Protein AF-A0AA50E0T8-F1 (afdb_monomer)

Solvent-accessible surface area (backbone atoms only — not comparable to full-atom values): 13794 Å² total; per-residue (Å²): 133,65,69,50,64,48,51,62,93,90,52,96,55,48,78,27,34,34,40,96,38,34,35,40,44,72,41,64,48,85,73,84,29,57,44,41,36,35,29,46,53,44,94,83,30,24,45,40,72,92,42,78,42,68,57,49,78,43,84,46,73,48,77,43,80,41,99,85,75,49,72,48,77,50,72,52,77,45,44,33,49,100,61,27,41,52,79,47,76,60,95,63,28,36,32,22,42,28,65,58,53,82,90,41,85,42,40,68,58,34,42,50,40,40,56,65,32,70,46,70,69,48,34,49,58,26,55,61,65,60,36,52,52,56,30,29,38,42,39,40,36,82,88,71,50,39,38,39,34,54,43,50,38,33,53,52,74,89,83,51,77,72,62,58,74,39,80,37,79,50,45,47,66,92,80,57,62,83,52,54,56,51,65,87,75,41,61,66,51,65,68,52,95,80,77,65,78,53,72,70,55,38,58,67,22,70,82,93,36,46,26,47,47,70,89,13,71,50,96,73,42,48,75,64,43,59,49,52,37,53,48,54,68,74,52,69,82,81,131

Mean predicted aligned error: 7.14 Å

Structure (mmCIF, N/CA/C/O backbone):
data_AF-A0AA50E0T8-F1
#
_entry.id   AF-A0AA50E0T8-F1
#
loop_
_atom_site.group_PDB
_atom_site.id
_atom_site.type_symbol
_atom_site.label_atom_id
_atom_site.label_alt_id
_atom_site.label_comp_id
_atom_site.label_asym_id
_atom_site.label_entity_id
_atom_site.label_seq_id
_atom_site.pdbx_PDB_ins_code
_atom_site.Cartn_x
_atom_site.Cartn_y
_atom_site.Cartn_z
_atom_site.occupancy
_atom_site.B_iso_or_equiv
_atom_site.auth_seq_id
_atom_site.auth_comp_id
_atom_site.auth_asym_id
_atom_site.auth_atom_id
_atom_site.pdbx_PDB_model_num
ATOM 1 N N . MET A 1 1 ? -3.560 -8.151 -26.861 1.00 72.06 1 MET A N 1
ATOM 2 C CA . MET A 1 1 ? -2.608 -8.043 -25.738 1.00 72.06 1 MET A CA 1
ATOM 3 C C . MET A 1 1 ? -2.135 -9.451 -25.506 1.00 72.06 1 MET A C 1
ATOM 5 O O . MET A 1 1 ? -2.969 -10.270 -25.142 1.00 72.06 1 MET A O 1
ATOM 9 N N . ASP A 1 2 ? -0.862 -9.712 -25.772 1.00 89.00 2 ASP A N 1
ATOM 10 C CA . ASP A 1 2 ? -0.258 -11.022 -25.540 1.00 89.00 2 ASP A CA 1
ATOM 11 C C . ASP A 1 2 ? 0.473 -10.929 -24.208 1.00 89.00 2 ASP A C 1
ATOM 13 O O . ASP A 1 2 ? 1.446 -10.192 -24.092 1.00 89.00 2 ASP A O 1
ATOM 17 N N . LEU A 1 3 ? -0.056 -11.587 -23.181 1.00 94.81 3 LEU A N 1
ATOM 18 C CA . LEU A 1 3 ? 0.468 -11.524 -21.822 1.00 94.81 3 LEU A CA 1
ATOM 19 C C . LEU A 1 3 ? 0.502 -12.937 -21.250 1.00 94.81 3 LEU A C 1
ATOM 21 O O . LEU A 1 3 ? -0.533 -13.596 -21.163 1.00 94.81 3 LEU A O 1
ATOM 25 N N . THR A 1 4 ? 1.690 -13.381 -20.852 1.00 96.81 4 THR A N 1
ATOM 26 C CA . THR A 1 4 ? 1.918 -14.684 -20.220 1.00 96.81 4 THR A CA 1
ATOM 27 C C . THR A 1 4 ? 2.486 -14.461 -18.829 1.00 96.81 4 THR A C 1
ATOM 29 O O . THR A 1 4 ? 3.346 -13.604 -18.642 1.00 96.81 4 THR A O 1
ATOM 32 N N . GLY A 1 5 ? 2.029 -15.213 -17.831 1.00 96.19 5 GLY A N 1
ATOM 33 C CA . GLY A 1 5 ? 2.534 -15.030 -16.477 1.00 96.19 5 GLY A CA 1
ATOM 34 C C . GLY A 1 5 ? 1.806 -15.835 -15.415 1.00 96.19 5 GLY A C 1
ATOM 35 O O . GLY A 1 5 ? 1.040 -16.750 -15.715 1.00 96.19 5 GLY A O 1
ATOM 36 N N . ALA A 1 6 ? 2.054 -15.457 -14.166 1.00 95.88 6 ALA A N 1
ATOM 37 C CA . ALA A 1 6 ? 1.452 -16.039 -12.980 1.00 95.88 6 ALA A CA 1
ATOM 38 C C . ALA A 1 6 ? 0.497 -15.042 -12.314 1.00 95.88 6 ALA A C 1
ATOM 40 O O . ALA A 1 6 ? 0.774 -13.845 -12.200 1.00 95.88 6 ALA A O 1
ATOM 41 N N . ALA A 1 7 ? -0.633 -15.560 -11.847 1.00 94.06 7 ALA A N 1
ATOM 42 C CA . ALA A 1 7 ? -1.680 -14.806 -11.178 1.00 94.06 7 ALA A CA 1
ATOM 43 C C . ALA A 1 7 ? -2.051 -15.507 -9.869 1.00 94.06 7 ALA A C 1
ATOM 45 O O . ALA A 1 7 ? -1.963 -16.734 -9.768 1.00 94.06 7 ALA A O 1
ATOM 46 N N . PHE A 1 8 ? -2.521 -14.747 -8.881 1.00 88.88 8 PHE A N 1
ATOM 47 C CA . PHE A 1 8 ? -3.231 -15.361 -7.764 1.00 88.88 8 PHE A CA 1
ATOM 48 C C . PHE A 1 8 ? -4.563 -15.910 -8.281 1.00 88.88 8 PHE A C 1
ATOM 50 O O . PHE A 1 8 ? -5.232 -15.267 -9.097 1.00 88.88 8 PHE A O 1
ATOM 57 N N . VAL A 1 9 ? -4.966 -17.091 -7.810 1.00 93.94 9 VAL A N 1
ATOM 58 C CA . VAL A 1 9 ? -6.262 -17.672 -8.188 1.00 93.94 9 VAL A CA 1
ATOM 59 C C . VAL A 1 9 ? -7.369 -16.673 -7.837 1.00 93.94 9 VAL A C 1
ATOM 61 O O . VAL A 1 9 ? -7.459 -16.219 -6.700 1.00 93.94 9 VAL A O 1
ATOM 64 N N . GLY A 1 10 ? -8.184 -16.303 -8.828 1.00 91.69 10 GLY A N 1
ATOM 65 C CA . GLY A 1 10 ? -9.245 -15.297 -8.695 1.00 91.69 10 GLY A CA 1
ATOM 66 C C . GLY A 1 10 ? -8.877 -13.889 -9.180 1.00 91.69 10 GLY A C 1
ATOM 67 O O . GLY A 1 10 ? -9.774 -13.070 -9.363 1.00 91.69 10 GLY A O 1
ATOM 68 N N . THR A 1 11 ? -7.600 -13.597 -9.453 1.00 90.06 11 THR A N 1
ATOM 69 C CA . THR A 1 11 ? -7.204 -12.337 -10.111 1.00 90.06 11 THR A CA 1
ATOM 70 C C . THR A 1 11 ? -7.302 -12.458 -11.639 1.00 90.06 11 THR A C 1
ATOM 72 O O . THR A 1 11 ? -6.842 -13.455 -12.196 1.00 90.06 11 THR A O 1
ATOM 75 N N . PRO A 1 12 ? -7.893 -11.474 -12.348 1.00 91.94 12 PRO A N 1
ATOM 76 C CA . PRO A 1 12 ? -8.142 -11.582 -13.790 1.00 91.94 12 PRO A CA 1
ATOM 77 C C . PRO A 1 12 ? -6.924 -11.240 -14.665 1.00 91.94 12 PRO A C 1
ATOM 79 O O . PRO A 1 12 ? -7.005 -11.340 -15.887 1.00 91.94 12 PRO A O 1
ATOM 82 N N . VAL A 1 13 ? -5.815 -10.796 -14.065 1.00 93.38 13 VAL A N 1
ATOM 83 C CA . VAL A 1 13 ? -4.597 -10.361 -14.762 1.00 93.38 13 VAL A CA 1
ATOM 84 C C . VAL A 1 13 ? -3.377 -10.943 -14.037 1.00 93.38 13 VAL A C 1
ATOM 86 O O . VAL A 1 13 ? -3.359 -10.910 -12.804 1.00 93.38 13 VAL A O 1
ATOM 89 N N . PRO A 1 14 ? -2.359 -11.458 -14.755 1.00 94.56 14 PRO A N 1
ATOM 90 C CA . PRO A 1 14 ? -1.088 -11.854 -14.155 1.00 94.56 14 PRO A CA 1
ATOM 91 C C . PRO A 1 14 ? -0.450 -10.731 -13.332 1.00 94.56 14 PRO A C 1
ATOM 93 O O . PRO A 1 14 ? -0.288 -9.611 -13.813 1.00 94.56 14 PRO A O 1
ATOM 96 N N . ALA A 1 15 ? -0.063 -11.050 -12.096 1.00 94.19 15 ALA A N 1
ATOM 97 C CA . ALA A 1 15 ? 0.655 -10.129 -11.215 1.00 94.19 15 ALA A CA 1
ATOM 98 C C . ALA A 1 15 ? 2.152 -10.076 -11.553 1.00 94.19 15 ALA A C 1
ATOM 100 O O . ALA A 1 15 ? 2.790 -9.044 -11.370 1.00 94.19 15 ALA A O 1
ATOM 101 N N . MET A 1 16 ? 2.699 -11.180 -12.068 1.00 97.12 16 MET A N 1
ATOM 102 C CA . MET A 1 16 ? 4.054 -11.307 -12.611 1.00 97.12 16 MET A CA 1
ATOM 103 C C . MET A 1 16 ? 3.948 -11.914 -14.001 1.00 97.12 16 MET A C 1
ATOM 105 O O . MET A 1 16 ? 3.125 -12.809 -14.213 1.00 97.12 16 MET A O 1
ATOM 109 N N . GLY A 1 17 ? 4.765 -11.472 -14.946 1.00 96.94 17 GLY A N 1
ATOM 110 C CA . GLY A 1 17 ? 4.649 -11.966 -16.308 1.00 96.94 17 GLY A CA 1
ATOM 111 C C . GLY A 1 17 ? 5.522 -11.232 -17.301 1.00 96.94 17 GLY A C 1
ATOM 112 O O . GLY A 1 17 ? 6.386 -10.439 -16.940 1.00 96.94 17 GLY A O 1
ATOM 113 N N . PHE A 1 18 ? 5.286 -11.532 -18.567 1.00 98.00 18 PHE A N 1
ATOM 114 C CA . PHE A 1 18 ? 5.952 -10.909 -19.692 1.00 98.00 18 PHE A CA 1
ATOM 115 C C . PHE A 1 18 ? 5.021 -10.848 -20.903 1.00 98.00 18 PHE A C 1
ATOM 117 O O . PHE A 1 18 ? 4.065 -11.621 -21.039 1.00 98.00 18 PHE A O 1
ATOM 124 N N . ASN A 1 19 ? 5.316 -9.907 -21.785 1.00 97.00 19 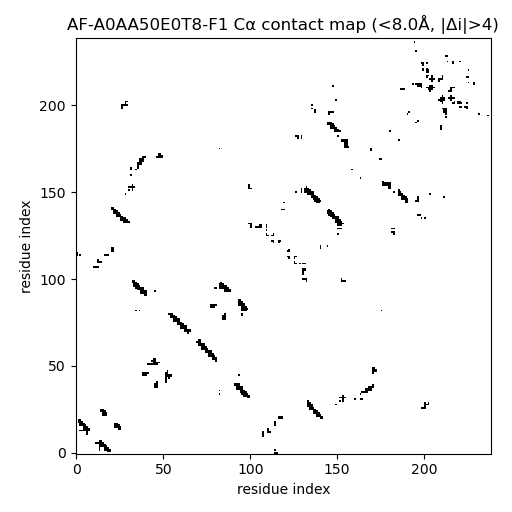ASN A N 1
ATOM 125 C CA . ASN A 1 19 ? 4.749 -9.805 -23.118 1.00 97.00 19 ASN A CA 1
ATOM 126 C C . ASN A 1 19 ? 5.892 -9.846 -24.147 1.00 97.00 19 ASN A C 1
ATOM 128 O O . ASN A 1 19 ? 7.034 -10.165 -23.817 1.00 97.00 19 ASN A O 1
ATOM 132 N N . ASN A 1 20 ? 5.597 -9.540 -25.408 1.00 96.44 20 ASN A N 1
ATOM 133 C CA . ASN A 1 20 ? 6.619 -9.558 -26.453 1.00 96.44 20 ASN A CA 1
ATOM 134 C C . ASN A 1 20 ? 7.733 -8.521 -26.214 1.00 96.44 20 ASN A C 1
ATOM 136 O O . ASN A 1 20 ? 8.802 -8.645 -26.813 1.00 96.44 20 ASN A O 1
ATOM 140 N N . ASP A 1 21 ? 7.462 -7.450 -25.463 1.00 98.00 21 ASP A N 1
ATOM 141 C CA . ASP A 1 21 ? 8.311 -6.268 -25.284 1.00 98.00 21 ASP A CA 1
ATOM 142 C C . ASP A 1 21 ? 9.146 -6.320 -24.001 1.00 98.00 21 ASP A C 1
ATOM 144 O O . ASP A 1 21 ? 10.328 -5.972 -24.029 1.00 98.00 21 ASP A O 1
ATOM 148 N N . LEU A 1 22 ? 8.542 -6.768 -22.900 1.00 98.44 22 LEU A N 1
ATOM 149 C CA . LEU A 1 22 ? 9.094 -6.668 -21.552 1.00 98.44 22 LEU A CA 1
ATOM 150 C C . LEU A 1 22 ? 8.596 -7.779 -20.625 1.00 98.44 22 LEU A C 1
ATOM 152 O O . LEU A 1 22 ? 7.590 -8.434 -20.898 1.00 98.44 22 LEU A O 1
ATOM 156 N N . GLY A 1 23 ? 9.271 -7.943 -19.490 1.00 98.38 23 GLY A N 1
ATOM 157 C CA . GLY A 1 23 ? 8.869 -8.823 -18.397 1.00 98.38 23 GLY A CA 1
ATOM 158 C C . GLY A 1 23 ? 9.143 -8.212 -17.028 1.00 98.38 23 GLY A C 1
ATOM 159 O O . GLY A 1 23 ? 10.000 -7.340 -16.885 1.00 98.38 23 GLY A O 1
ATOM 160 N N . TRP A 1 24 ? 8.404 -8.665 -16.018 1.00 98.44 24 TRP A N 1
ATOM 161 C CA . TRP A 1 24 ? 8.566 -8.212 -14.642 1.00 98.44 24 TRP A CA 1
ATOM 162 C C . TRP A 1 24 ? 8.283 -9.311 -13.616 1.00 98.44 24 TRP A C 1
ATOM 164 O O . TRP A 1 24 ? 7.535 -10.263 -13.856 1.00 98.44 24 TRP A O 1
ATOM 174 N N . SER A 1 25 ? 8.859 -9.130 -12.431 1.00 97.31 25 SER A N 1
ATOM 175 C CA . SER A 1 25 ? 8.645 -9.973 -11.258 1.00 97.31 25 SER A CA 1
ATOM 176 C C . SER A 1 25 ? 8.465 -9.117 -10.007 1.00 97.31 25 SER A C 1
ATOM 178 O O . SER A 1 25 ? 8.855 -7.947 -9.980 1.00 97.31 25 SER A O 1
ATOM 180 N N . LEU A 1 26 ? 7.862 -9.706 -8.976 1.00 96.00 26 LEU A N 1
ATOM 181 C CA . LEU A 1 26 ? 7.563 -9.053 -7.708 1.00 96.00 26 LEU A CA 1
ATOM 182 C C . LEU A 1 26 ? 8.131 -9.861 -6.544 1.00 96.00 26 LEU A C 1
ATOM 184 O O . LEU A 1 26 ? 8.007 -11.084 -6.509 1.00 96.00 26 LEU A O 1
ATOM 188 N N . THR A 1 27 ? 8.678 -9.173 -5.545 1.00 92.94 27 THR A N 1
ATOM 189 C CA . THR A 1 27 ? 9.029 -9.786 -4.256 1.00 92.94 27 THR A CA 1
ATOM 190 C C . THR A 1 27 ? 8.477 -8.955 -3.102 1.00 92.94 27 THR A C 1
ATOM 192 O O . THR A 1 27 ? 8.224 -7.756 -3.228 1.00 92.94 27 THR A O 1
ATOM 195 N N . VAL A 1 28 ? 8.237 -9.592 -1.957 1.00 91.50 28 VAL A N 1
ATOM 196 C CA . VAL A 1 28 ? 7.760 -8.911 -0.746 1.00 91.50 28 VAL A CA 1
ATOM 197 C C . VAL A 1 28 ? 8.856 -7.999 -0.193 1.00 91.50 28 VAL A C 1
ATOM 199 O O . VAL A 1 28 ? 10.004 -8.427 -0.105 1.00 91.50 28 VAL A O 1
ATOM 202 N N . ASN A 1 29 ? 8.487 -6.774 0.195 1.00 86.44 29 ASN A N 1
ATOM 203 C CA . ASN A 1 29 ? 9.404 -5.736 0.677 1.00 86.44 29 ASN A CA 1
ATOM 204 C C . ASN A 1 29 ? 9.116 -5.215 2.099 1.00 86.44 29 ASN A C 1
ATOM 206 O O . ASN A 1 29 ? 9.781 -4.287 2.538 1.00 86.44 29 ASN A O 1
ATOM 210 N N . TYR A 1 30 ? 8.137 -5.793 2.808 1.00 83.50 30 TYR A N 1
ATOM 211 C CA . TYR A 1 30 ? 7.778 -5.470 4.203 1.00 83.50 30 TYR A CA 1
ATOM 212 C C . TYR A 1 30 ? 7.781 -3.963 4.561 1.00 83.50 30 TYR A C 1
ATOM 214 O O . TYR A 1 30 ? 8.428 -3.552 5.527 1.00 83.50 30 TYR A O 1
ATOM 222 N N . PRO A 1 31 ? 7.073 -3.102 3.805 1.00 85.06 31 PRO A N 1
ATOM 223 C CA . PRO A 1 31 ? 7.093 -1.674 4.063 1.00 85.06 31 PRO A CA 1
ATOM 224 C C . PRO A 1 31 ? 6.378 -1.358 5.378 1.00 85.06 31 PRO A C 1
ATOM 226 O O . PRO A 1 31 ? 5.300 -1.876 5.664 1.00 85.06 31 PRO A O 1
ATOM 229 N N . HIS A 1 32 ? 6.942 -0.433 6.154 1.00 84.06 32 HIS A N 1
ATOM 230 C CA . HIS A 1 32 ? 6.273 0.124 7.327 1.00 84.06 32 HIS A CA 1
ATOM 231 C C . HIS A 1 32 ? 5.242 1.142 6.858 1.00 84.06 32 HIS A C 1
ATOM 233 O O . HIS A 1 32 ? 5.500 2.342 6.862 1.00 84.06 32 HIS A O 1
ATOM 239 N N . ASN A 1 33 ? 4.092 0.657 6.401 1.00 88.31 33 ASN A N 1
ATOM 240 C CA . ASN A 1 33 ? 3.070 1.478 5.760 1.00 88.31 33 ASN A CA 1
ATOM 241 C C . ASN A 1 33 ? 1.726 1.500 6.511 1.00 88.31 33 ASN A C 1
ATOM 243 O O . ASN A 1 33 ? 0.922 2.395 6.277 1.00 88.31 33 ASN A O 1
ATOM 247 N N . VAL A 1 34 ? 1.507 0.583 7.460 1.00 91.50 34 VAL A N 1
ATOM 248 C CA . VAL A 1 34 ? 0.339 0.597 8.356 1.00 91.50 34 VAL A CA 1
ATOM 249 C C . VAL A 1 34 ? 0.624 1.467 9.581 1.00 91.50 34 VAL A C 1
ATOM 251 O O . VAL A 1 34 ? 1.616 1.261 10.283 1.00 91.50 34 VAL A O 1
ATOM 254 N N . GLY A 1 35 ? -0.252 2.433 9.856 1.00 91.81 35 GLY A N 1
ATOM 255 C CA . GLY A 1 35 ? -0.223 3.217 11.092 1.00 91.81 35 GLY A CA 1
ATOM 256 C C . GLY A 1 35 ? -0.851 2.446 12.254 1.00 91.81 35 GLY A C 1
ATOM 257 O O . GLY A 1 35 ? -1.923 1.865 12.090 1.00 91.81 35 GLY A O 1
ATOM 258 N N . LYS A 1 36 ? -0.193 2.436 13.419 1.00 94.19 36 LYS A N 1
ATOM 259 C CA . LYS A 1 36 ? -0.650 1.751 14.638 1.00 94.19 36 LYS A CA 1
ATOM 260 C C . LYS A 1 36 ? -0.803 2.785 15.749 1.00 94.19 36 LYS A C 1
ATOM 262 O O . LYS A 1 36 ? 0.201 3.248 16.289 1.00 94.19 36 LYS A O 1
ATOM 267 N N . TYR A 1 37 ? -2.036 3.124 16.112 1.00 95.81 37 TYR A N 1
ATOM 268 C CA . TYR A 1 37 ? -2.293 4.236 17.029 1.00 95.81 37 TYR A CA 1
ATOM 269 C C . TYR A 1 37 ? -3.120 3.835 18.247 1.00 95.81 37 TYR A C 1
ATOM 271 O O . TYR A 1 37 ? -3.983 2.960 18.154 1.00 95.81 37 TYR A O 1
ATOM 279 N N . ALA A 1 38 ? -2.876 4.501 19.374 1.00 97.81 38 ALA A N 1
ATOM 280 C CA . ALA A 1 38 ? -3.706 4.440 20.571 1.00 97.81 38 ALA A CA 1
ATOM 281 C C . ALA A 1 38 ? -4.334 5.811 20.839 1.00 97.81 38 ALA A C 1
ATOM 283 O O . ALA A 1 38 ? -3.620 6.794 21.023 1.00 97.81 38 ALA A O 1
ATOM 284 N N . LEU A 1 39 ? -5.663 5.845 20.863 1.00 98.50 39 LEU A N 1
ATOM 285 C CA . LEU A 1 39 ? -6.474 7.006 21.210 1.00 98.50 39 LEU A CA 1
ATOM 286 C C . LEU A 1 39 ? -6.988 6.852 22.642 1.00 98.50 39 LEU A C 1
ATOM 288 O O . LEU A 1 39 ? -7.477 5.774 22.996 1.00 98.50 39 LEU A O 1
ATOM 292 N N . THR A 1 40 ? -6.954 7.923 23.430 1.00 98.44 40 THR A N 1
ATOM 293 C CA . THR A 1 40 ? -7.611 7.965 24.743 1.00 98.44 40 THR A CA 1
ATOM 294 C C . THR A 1 40 ? -9.124 7.993 24.548 1.00 98.44 40 THR A C 1
ATOM 296 O O . THR A 1 40 ? -9.646 8.845 23.827 1.00 98.44 40 THR A O 1
ATOM 299 N N . LEU A 1 41 ? -9.844 7.057 25.166 1.00 98.38 41 LEU A N 1
ATOM 300 C CA . LEU A 1 41 ? -11.304 7.042 25.130 1.00 98.38 41 LEU A CA 1
ATOM 301 C C . LEU A 1 41 ? -11.878 8.138 26.023 1.00 98.38 41 LEU A C 1
ATOM 303 O O . LEU A 1 41 ? -11.430 8.333 27.149 1.00 98.38 41 LEU A O 1
ATOM 307 N N . ALA A 1 42 ? -12.941 8.766 25.537 1.00 96.94 42 ALA A N 1
ATOM 308 C CA . ALA A 1 42 ? -13.774 9.692 26.286 1.00 96.94 42 ALA A CA 1
ATOM 309 C C . ALA A 1 42 ? -15.247 9.281 26.141 1.00 96.94 42 ALA A C 1
ATOM 311 O O . ALA A 1 42 ? -15.592 8.424 25.321 1.00 96.94 42 ALA A O 1
ATOM 312 N N . GLU A 1 43 ? -16.135 9.857 26.949 1.00 93.56 43 GLU A N 1
ATOM 313 C CA . GLU A 1 43 ? -17.561 9.530 26.885 1.00 93.56 43 GLU A CA 1
ATOM 314 C C . GLU A 1 43 ? -18.117 9.798 25.473 1.00 93.56 43 GLU A C 1
ATOM 316 O O . GLU A 1 43 ? -18.039 10.906 24.953 1.00 93.56 43 GLU A O 1
ATOM 321 N N . GLY A 1 44 ? -18.631 8.750 24.821 1.00 87.00 44 GLY A N 1
ATOM 322 C CA . GLY A 1 44 ? -19.172 8.827 23.459 1.00 87.00 44 GLY A CA 1
ATOM 323 C C . GLY A 1 44 ? -18.140 8.856 22.319 1.00 87.00 44 GLY A C 1
ATOM 324 O O . GLY A 1 44 ? -18.548 8.810 21.155 1.00 87.00 44 GLY A O 1
ATOM 325 N N . GLY A 1 45 ? -16.832 8.870 22.606 1.00 96.81 45 GLY A N 1
ATOM 326 C CA . GLY A 1 45 ? -15.808 9.078 21.581 1.00 96.81 45 GLY A CA 1
ATOM 327 C C . GLY A 1 45 ? -14.364 8.899 22.051 1.00 96.81 45 GLY A C 1
ATOM 328 O O . GLY A 1 45 ? -14.040 7.989 22.816 1.00 96.81 45 GLY A O 1
ATOM 329 N N . TYR A 1 46 ? -13.483 9.757 21.548 1.00 98.38 46 TYR A N 1
ATOM 330 C CA . TYR A 1 46 ? -12.061 9.779 21.875 1.00 98.38 46 TYR A CA 1
ATOM 331 C C . TYR A 1 46 ? -11.519 11.210 21.901 1.00 98.38 46 TYR A C 1
ATOM 333 O O . TYR A 1 46 ? -12.061 12.098 21.244 1.00 98.38 46 TYR A O 1
ATOM 341 N N . GLU A 1 47 ? -10.450 11.429 22.661 1.00 98.19 47 GLU A N 1
ATOM 342 C CA . GLU A 1 47 ? -9.781 12.728 22.742 1.00 98.19 47 GLU A CA 1
ATOM 343 C C . GLU A 1 47 ? -9.042 13.049 21.437 1.00 98.19 47 GLU A C 1
ATOM 345 O O . GLU A 1 47 ? -8.248 12.245 20.937 1.00 98.19 47 GLU A O 1
ATOM 350 N N . TRP A 1 48 ? -9.289 14.236 20.886 1.00 98.19 48 TRP A N 1
ATOM 351 C CA . TRP A 1 48 ? -8.670 14.706 19.655 1.00 98.19 48 TRP A CA 1
ATOM 352 C C . TRP A 1 48 ? -8.584 16.234 19.615 1.00 98.19 48 TRP A C 1
ATOM 354 O O . TRP A 1 48 ? -9.599 16.911 19.722 1.00 98.19 48 TRP A O 1
ATOM 364 N N . ASP A 1 49 ? -7.376 16.778 19.458 1.00 97.50 49 ASP A N 1
ATOM 365 C CA . ASP A 1 49 ? -7.090 18.221 19.411 1.00 97.50 49 ASP A CA 1
ATOM 366 C C . ASP A 1 49 ? -7.683 19.017 20.597 1.00 97.50 49 ASP A C 1
ATOM 368 O O . ASP A 1 49 ? -8.034 20.186 20.475 1.00 97.50 49 ASP A O 1
ATOM 372 N N . GLY A 1 50 ? -7.769 18.384 21.773 1.00 97.00 50 GLY A N 1
ATOM 373 C CA . GLY A 1 50 ? -8.339 18.980 22.990 1.00 97.00 50 GLY A CA 1
ATOM 374 C C . GLY A 1 50 ? -9.864 18.869 23.112 1.00 97.00 50 GLY A C 1
ATOM 375 O O . GLY A 1 50 ? -10.418 19.311 24.116 1.00 97.00 50 GLY A O 1
ATOM 376 N N . GLU A 1 51 ? -10.537 18.250 22.142 1.00 97.19 51 GLU A N 1
ATOM 377 C CA . GLU A 1 51 ? -11.982 18.007 22.136 1.00 97.19 51 GLU A CA 1
ATOM 378 C C . GLU A 1 51 ? -12.303 16.503 22.171 1.00 97.19 51 GLU A C 1
ATOM 380 O O . GLU A 1 51 ? -11.424 15.654 22.019 1.00 97.19 51 GLU A O 1
ATOM 385 N N . VAL A 1 52 ? -13.578 16.152 22.364 1.00 98.25 52 VAL A N 1
ATOM 386 C CA . VAL A 1 52 ? -14.055 14.767 22.228 1.00 98.25 52 VAL A CA 1
ATOM 387 C C . VAL A 1 52 ? -14.665 14.583 20.845 1.00 98.25 52 VAL A C 1
ATOM 389 O O . VAL A 1 52 ? -15.688 15.185 20.522 1.00 98.25 52 VAL A O 1
ATOM 392 N N . LYS A 1 53 ? -14.063 13.711 20.036 1.00 98.19 53 LYS A N 1
ATOM 393 C CA . LYS A 1 53 ? -14.548 13.362 18.699 1.00 98.19 53 LYS A CA 1
ATOM 394 C C . LYS A 1 53 ? -15.280 12.022 18.713 1.00 98.19 53 LYS A C 1
ATOM 396 O O . LYS A 1 53 ? -14.820 11.056 19.317 1.00 98.19 53 LYS A O 1
ATOM 401 N N . SER A 1 54 ? -16.421 11.950 18.031 1.00 98.00 54 SER A N 1
ATOM 402 C CA . SER A 1 54 ? -17.175 10.705 17.860 1.00 98.00 54 SER A CA 1
ATOM 403 C C . SER A 1 54 ? -16.497 9.761 16.865 1.00 98.00 54 SER A C 1
ATOM 405 O O . SER A 1 54 ? -15.866 10.205 15.907 1.00 98.00 54 SER A O 1
ATOM 407 N N . PHE A 1 55 ? -16.690 8.456 17.054 1.00 98.06 55 PHE A N 1
ATOM 408 C CA . PHE A 1 55 ? -16.363 7.454 16.038 1.00 98.06 55 PHE A CA 1
ATOM 409 C C . PHE A 1 55 ? -17.412 7.432 14.924 1.00 98.06 55 PHE A C 1
ATOM 411 O O . PHE A 1 55 ? -18.611 7.540 15.202 1.00 98.06 55 PHE A O 1
ATOM 418 N N . ASP A 1 56 ? -16.966 7.178 13.698 1.00 97.44 56 ASP A N 1
ATOM 419 C CA . ASP A 1 56 ? -17.836 6.717 12.624 1.00 97.44 56 ASP A CA 1
ATOM 420 C C . ASP A 1 56 ? -18.238 5.265 12.897 1.00 97.44 56 ASP A C 1
ATOM 422 O O . ASP A 1 56 ? -17.424 4.440 13.320 1.00 97.44 56 ASP A O 1
ATOM 426 N N . ARG A 1 57 ? -19.521 4.951 12.694 1.00 97.25 57 ARG A N 1
ATOM 427 C CA . ARG A 1 57 ? -20.125 3.667 13.071 1.00 97.25 57 ARG A CA 1
ATOM 428 C C . ARG A 1 57 ? -20.717 2.983 11.855 1.00 97.25 57 ARG A C 1
ATOM 430 O O . ARG A 1 57 ? -21.566 3.548 11.167 1.00 97.25 57 ARG A O 1
ATOM 437 N N . ARG A 1 58 ? -20.327 1.730 11.625 1.00 97.12 58 ARG A N 1
ATOM 438 C CA . ARG A 1 58 ? -20.926 0.872 10.599 1.00 97.12 58 ARG A CA 1
ATOM 439 C C . ARG A 1 58 ? -21.437 -0.414 11.227 1.00 97.12 58 ARG A C 1
ATOM 441 O O . ARG A 1 58 ? -20.655 -1.204 11.745 1.00 97.12 58 ARG A O 1
ATOM 448 N N . ASN A 1 59 ? -22.741 -0.649 11.127 1.00 97.62 59 ASN A N 1
ATOM 449 C CA . ASN A 1 59 ? -23.336 -1.933 11.485 1.00 97.62 59 ASN A CA 1
ATOM 450 C C . ASN A 1 59 ? -23.114 -2.929 10.348 1.00 97.62 59 ASN A C 1
ATOM 452 O O . ASN A 1 59 ? -23.470 -2.664 9.200 1.00 97.62 59 ASN A O 1
ATOM 456 N N . ASN A 1 60 ? -22.533 -4.077 10.669 1.00 97.44 60 ASN A N 1
ATOM 457 C CA . ASN A 1 60 ? -22.242 -5.139 9.719 1.00 97.44 60 ASN A CA 1
ATOM 458 C C . ASN A 1 60 ? -23.003 -6.402 10.106 1.00 97.44 60 ASN A C 1
ATOM 460 O O . ASN A 1 60 ? -23.332 -6.628 11.273 1.00 97.44 60 ASN A O 1
ATOM 464 N N . GLN A 1 61 ? -23.238 -7.255 9.115 1.00 97.69 61 GLN A N 1
ATOM 465 C CA . GLN A 1 61 ? -23.802 -8.574 9.337 1.00 97.69 61 GLN A CA 1
ATOM 466 C C . GLN A 1 61 ? -23.217 -9.596 8.366 1.00 97.69 61 GLN A C 1
ATOM 468 O O . GLN A 1 61 ? -22.943 -9.278 7.209 1.00 97.69 61 GLN A O 1
ATOM 473 N N . VAL A 1 62 ? -23.079 -10.839 8.818 1.00 98.00 62 VAL A N 1
ATOM 474 C CA . VAL A 1 62 ? -22.693 -11.978 7.981 1.00 98.00 62 VAL A CA 1
ATOM 475 C C . VAL A 1 62 ? -23.552 -13.184 8.327 1.00 98.00 62 VAL A C 1
ATOM 477 O O . VAL A 1 62 ? -23.916 -13.396 9.483 1.00 98.00 62 VAL A O 1
ATOM 480 N N . LYS A 1 63 ? -23.891 -13.983 7.316 1.00 98.25 63 LYS A N 1
ATOM 481 C CA . LYS A 1 63 ? -24.592 -15.252 7.506 1.00 98.25 63 LYS A CA 1
ATOM 482 C C . LYS A 1 63 ? -23.571 -16.371 7.692 1.00 98.25 63 LYS A C 1
ATOM 484 O O . LYS A 1 63 ? -22.728 -16.582 6.826 1.00 98.25 63 LYS A O 1
ATOM 489 N N . ILE A 1 64 ? -23.678 -17.101 8.794 1.00 97.88 64 ILE A N 1
ATOM 490 C CA . ILE A 1 64 ? -22.835 -18.244 9.143 1.00 97.88 64 ILE A CA 1
ATOM 491 C C . ILE A 1 64 ? -23.633 -19.521 8.885 1.00 97.88 64 ILE A C 1
ATOM 493 O O . ILE A 1 64 ? -24.667 -19.742 9.525 1.00 97.88 64 ILE A O 1
ATOM 497 N N . LEU A 1 65 ? -23.160 -20.342 7.943 1.00 97.69 65 LEU A N 1
ATOM 498 C CA . LEU A 1 65 ? -23.747 -21.649 7.641 1.00 97.69 65 LEU A CA 1
ATOM 499 C C . LEU A 1 65 ? -23.574 -22.588 8.841 1.00 97.69 65 LEU A C 1
ATOM 501 O O . LEU A 1 65 ? -22.470 -22.758 9.352 1.00 97.69 65 LEU A O 1
ATOM 505 N N . GLN A 1 66 ? -24.673 -23.195 9.271 1.00 98.06 66 GLN A N 1
ATOM 506 C CA . GLN A 1 66 ? -24.732 -24.143 10.376 1.00 98.06 66 GLN A CA 1
ATOM 507 C C . GLN A 1 66 ? -24.695 -25.586 9.859 1.00 98.06 66 GLN A C 1
ATOM 509 O O . GLN A 1 66 ? -25.051 -25.860 8.712 1.00 98.06 66 GLN A O 1
ATOM 514 N N . GLY A 1 67 ? -24.335 -26.538 10.725 1.00 97.38 67 GLY A N 1
ATOM 515 C CA . GLY A 1 67 ? -24.240 -27.959 10.358 1.00 97.38 67 GLY A CA 1
ATOM 516 C C . GLY A 1 67 ? -25.552 -28.595 9.872 1.00 97.38 67 GLY A C 1
ATOM 517 O O . GLY A 1 67 ? -25.522 -29.592 9.162 1.00 97.38 67 GLY A O 1
ATOM 518 N N . ASN A 1 68 ? -26.703 -28.005 10.203 1.00 96.50 68 ASN A N 1
ATOM 519 C CA . ASN A 1 68 ? -28.026 -28.440 9.739 1.00 96.50 68 ASN A CA 1
ATOM 520 C C . ASN A 1 68 ? -28.461 -27.784 8.409 1.00 96.50 68 ASN A C 1
ATOM 522 O O . ASN A 1 68 ? -29.626 -27.890 8.033 1.00 96.50 68 ASN A O 1
ATOM 526 N N . GLY A 1 69 ? -27.568 -27.052 7.734 1.00 96.94 69 GLY A N 1
ATOM 527 C CA . GLY A 1 69 ? -27.866 -26.336 6.492 1.00 96.94 69 GLY A CA 1
ATOM 528 C C . GLY A 1 69 ? -28.604 -25.004 6.667 1.00 96.94 69 GLY A C 1
ATOM 529 O O . GLY A 1 69 ? -28.859 -24.321 5.678 1.00 96.94 69 GLY A O 1
ATOM 530 N N . SER A 1 70 ? -28.942 -24.603 7.897 1.00 97.56 70 SER A N 1
ATOM 531 C CA . SER A 1 70 ? -29.515 -23.277 8.169 1.00 97.56 70 SER A CA 1
ATOM 532 C C . SER A 1 70 ? -28.430 -22.198 8.278 1.00 97.56 70 SER A C 1
ATOM 534 O O . SER A 1 70 ? -27.242 -22.503 8.367 1.00 97.56 70 SER A O 1
ATOM 536 N N . TYR A 1 71 ? -28.831 -20.924 8.288 1.00 98.12 71 TYR A N 1
ATOM 537 C CA . TYR A 1 71 ? -27.920 -19.796 8.488 1.00 98.12 71 TYR A CA 1
ATOM 538 C C . TYR A 1 71 ? -28.245 -19.051 9.780 1.00 98.12 71 TYR A C 1
ATOM 540 O O . TYR A 1 71 ? -29.397 -18.694 10.021 1.00 98.12 71 TYR A O 1
ATOM 548 N N . GLN A 1 72 ? -27.209 -18.738 10.555 1.00 97.94 72 GLN A N 1
ATOM 549 C CA . GLN A 1 72 ? -27.273 -17.798 11.671 1.00 97.94 72 GLN A CA 1
ATOM 550 C C . GLN A 1 72 ? -26.685 -16.454 11.233 1.00 97.94 72 GLN A C 1
ATOM 552 O O . GLN A 1 72 ? -25.589 -16.417 10.678 1.00 97.94 72 GLN A O 1
ATOM 557 N N . THR A 1 73 ? -27.379 -15.345 11.485 1.00 98.31 73 THR A N 1
ATOM 558 C CA . THR A 1 73 ? -26.822 -14.006 11.235 1.00 98.31 73 THR A CA 1
ATOM 559 C C . THR A 1 73 ? -25.993 -13.563 12.436 1.00 98.31 73 THR A C 1
ATOM 561 O O . THR A 1 73 ? -26.531 -13.397 13.528 1.00 98.31 73 THR A O 1
ATOM 564 N N . LEU A 1 74 ? -24.697 -13.345 12.230 1.00 97.81 74 LEU A N 1
ATOM 565 C CA . LEU A 1 74 ? -23.832 -12.634 13.167 1.00 97.81 74 LEU A CA 1
ATOM 566 C C . LEU A 1 74 ? -23.852 -11.148 12.810 1.00 97.81 74 LEU A C 1
ATOM 568 O O . LEU A 1 74 ? -23.667 -10.801 11.645 1.00 97.81 74 LEU A O 1
ATOM 572 N N . GLN A 1 75 ? -24.061 -10.286 13.803 1.00 97.94 75 GLN A N 1
ATOM 573 C CA . GLN A 1 75 ? -24.023 -8.831 13.657 1.00 97.94 75 GLN A CA 1
ATOM 574 C C . GLN A 1 75 ? -22.922 -8.247 14.540 1.00 97.94 75 GLN A C 1
ATOM 576 O O . GLN A 1 75 ? -22.690 -8.742 15.642 1.00 97.94 75 GLN A O 1
ATOM 581 N N . TRP A 1 76 ? -22.247 -7.206 14.058 1.00 96.12 76 TRP A N 1
ATOM 582 C CA . TRP A 1 76 ? -21.249 -6.466 14.829 1.00 96.12 76 TRP A CA 1
ATOM 583 C C . TRP A 1 76 ? -21.131 -5.026 14.330 1.00 96.12 76 TRP A C 1
ATOM 585 O O . TRP A 1 76 ? -21.401 -4.728 13.164 1.00 96.12 76 TRP A O 1
ATOM 595 N N . GLU A 1 77 ? -20.681 -4.134 15.204 1.00 96.31 77 GLU A N 1
ATOM 596 C CA . GLU A 1 77 ? -20.373 -2.747 14.865 1.00 96.31 77 GLU A CA 1
ATOM 597 C C . GLU A 1 77 ? -18.879 -2.612 14.527 1.00 96.31 77 GLU A C 1
ATOM 599 O O . GLU A 1 77 ? -18.018 -3.186 15.194 1.00 96.31 77 GLU A O 1
ATOM 604 N N . THR A 1 78 ? -18.560 -1.866 13.472 1.00 96.56 78 THR A N 1
ATOM 605 C CA . THR A 1 78 ? -17.208 -1.373 13.193 1.00 96.56 78 THR A CA 1
ATOM 606 C C . THR A 1 78 ? -17.153 0.098 13.558 1.00 96.56 78 THR A C 1
ATOM 608 O O . THR A 1 78 ? -17.993 0.87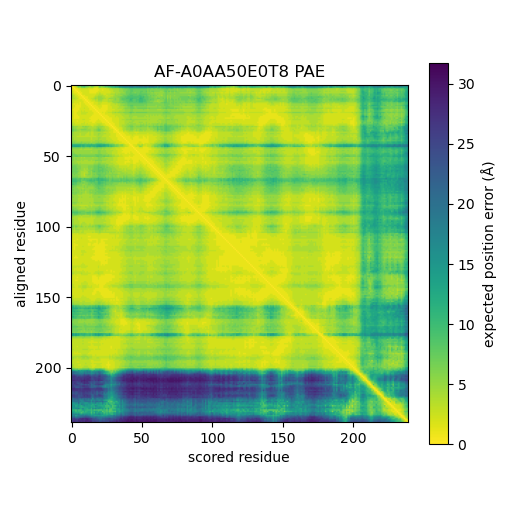2 13.098 1.00 96.56 78 THR A O 1
ATOM 611 N N . LEU A 1 79 ? -16.148 0.461 14.353 1.00 97.38 79 LEU A N 1
ATOM 612 C CA . LEU A 1 79 ? -15.826 1.842 14.678 1.00 97.38 79 LEU A CA 1
ATOM 613 C C . LEU A 1 79 ? -14.627 2.296 13.850 1.00 97.38 79 LEU A C 1
ATOM 615 O O . LEU A 1 79 ? -13.651 1.557 13.703 1.00 97.38 79 LEU A O 1
ATOM 619 N N . GLU A 1 80 ? -14.687 3.520 13.353 1.00 96.94 80 GLU A N 1
ATOM 620 C CA . GLU A 1 80 ? -13.594 4.175 12.646 1.00 96.94 80 GLU A CA 1
ATOM 621 C C . GLU A 1 80 ? -13.348 5.557 13.257 1.00 96.94 80 GLU A C 1
ATOM 623 O O . GLU A 1 80 ? -14.272 6.266 13.653 1.00 96.94 80 GLU A O 1
ATOM 628 N N . SER A 1 81 ? -12.077 5.903 13.420 1.00 97.00 81 SER A N 1
ATOM 629 C CA . SER A 1 81 ? -11.624 7.219 13.862 1.00 97.00 81 SER A CA 1
ATOM 630 C C . SER A 1 81 ? -10.837 7.892 12.737 1.00 97.00 81 SER A C 1
ATOM 632 O O . SER A 1 81 ? -10.531 7.293 11.707 1.00 97.00 81 SER A O 1
ATOM 634 N N . VAL A 1 82 ? -10.379 9.119 12.975 1.00 95.62 82 VAL A N 1
ATOM 635 C CA . VAL A 1 82 ? -9.421 9.806 12.083 1.00 95.62 82 VAL A CA 1
ATOM 636 C C . VAL A 1 82 ? -8.109 9.031 11.857 1.00 95.62 82 VAL A C 1
ATOM 638 O O . VAL A 1 82 ? -7.441 9.211 10.833 1.00 95.62 82 VAL A O 1
ATOM 641 N N . THR A 1 83 ? -7.737 8.149 12.790 1.00 95.25 83 THR A N 1
ATOM 642 C CA . THR A 1 83 ? -6.542 7.293 12.725 1.00 95.25 83 THR A CA 1
ATOM 643 C C . THR A 1 83 ? -6.835 5.894 12.171 1.00 95.25 83 THR A C 1
ATOM 645 O O . THR A 1 83 ? -5.942 5.050 12.162 1.00 95.25 83 THR A O 1
ATOM 648 N N . GLY A 1 84 ? -8.048 5.646 11.669 1.00 95.25 84 GLY A N 1
ATOM 649 C CA . GLY A 1 84 ? -8.441 4.417 10.983 1.00 95.25 84 GLY A CA 1
ATOM 650 C C . GLY A 1 84 ? -9.362 3.509 11.799 1.00 95.25 84 GLY A C 1
ATOM 651 O O . GLY A 1 84 ? -10.032 3.930 12.743 1.00 95.25 84 GLY A O 1
ATOM 652 N N . ILE A 1 85 ? -9.414 2.236 11.411 1.00 96.75 85 ILE A N 1
ATOM 653 C CA . ILE A 1 85 ? -10.365 1.260 11.957 1.00 96.75 85 ILE A CA 1
ATOM 654 C C . ILE A 1 85 ? -9.962 0.894 13.386 1.00 96.75 85 ILE A C 1
ATOM 656 O O . ILE A 1 85 ? -8.812 0.518 13.627 1.00 96.75 85 ILE A O 1
ATOM 660 N N . VAL A 1 86 ? -10.908 0.943 14.324 1.00 97.69 86 VAL A N 1
ATOM 661 C CA . VAL A 1 86 ? -10.713 0.465 15.699 1.00 97.69 86 VAL A CA 1
ATOM 662 C C . VAL A 1 86 ? -10.699 -1.061 15.704 1.00 97.69 86 VAL A C 1
ATOM 664 O O . VAL A 1 86 ? -11.669 -1.708 15.314 1.00 97.69 86 VAL A O 1
ATOM 667 N N . VAL A 1 87 ? -9.599 -1.644 16.179 1.00 97.19 87 VAL A N 1
ATOM 668 C CA . VAL A 1 87 ? -9.408 -3.103 16.259 1.00 97.19 87 VAL A CA 1
ATOM 669 C C . VAL A 1 87 ? -9.499 -3.644 17.683 1.00 97.19 87 VAL A C 1
ATOM 671 O O . VAL A 1 87 ? -9.694 -4.841 17.876 1.00 97.19 87 VAL A O 1
ATOM 674 N N . ALA A 1 88 ? -9.360 -2.779 18.690 1.00 97.00 88 ALA A N 1
ATOM 675 C CA . ALA A 1 88 ? -9.547 -3.141 20.088 1.00 97.00 88 ALA A CA 1
ATOM 676 C C . ALA A 1 88 ? -9.894 -1.914 20.936 1.00 97.00 88 ALA A C 1
ATOM 678 O O . ALA A 1 88 ? -9.425 -0.810 20.664 1.00 97.00 88 ALA A O 1
ATOM 679 N N . GLN A 1 89 ? -10.640 -2.130 22.018 1.00 96.44 89 GLN A N 1
ATOM 680 C CA . GLN A 1 89 ? -10.846 -1.153 23.085 1.00 96.44 89 GLN A CA 1
ATOM 681 C C . GLN A 1 89 ? -10.585 -1.830 24.429 1.00 96.44 89 GLN A C 1
ATOM 683 O O . GLN A 1 89 ? -11.198 -2.850 24.738 1.00 96.44 89 GLN A O 1
ATOM 688 N N . ARG A 1 90 ? -9.639 -1.307 25.213 1.00 96.56 90 ARG A N 1
ATOM 689 C CA . ARG A 1 90 ? -9.314 -1.819 26.557 1.00 96.56 90 ARG A CA 1
ATOM 690 C C . ARG A 1 90 ? -8.490 -0.804 27.339 1.00 96.56 90 ARG A C 1
ATOM 692 O O . ARG A 1 90 ? -7.733 -0.041 26.748 1.00 96.56 90 ARG A O 1
ATOM 699 N N . GLY A 1 91 ? -8.617 -0.825 28.667 1.00 95.31 91 GLY A N 1
ATOM 700 C CA . GLY A 1 91 ? -7.795 0.001 29.559 1.00 95.31 91 GLY A CA 1
ATOM 701 C C . GLY A 1 91 ? -7.875 1.501 29.259 1.00 95.31 91 GLY A C 1
ATOM 702 O O . GLY A 1 91 ? -6.845 2.163 29.256 1.00 95.31 91 GLY A O 1
ATOM 703 N N . GLY A 1 92 ? -9.068 2.008 28.926 1.00 97.06 92 GLY A N 1
ATOM 704 C CA . GLY A 1 92 ? -9.285 3.425 28.611 1.00 97.06 92 GLY A CA 1
ATOM 705 C C . GLY A 1 92 ? -8.801 3.875 27.228 1.00 97.06 92 GLY A C 1
ATOM 706 O O . GLY A 1 92 ? -8.827 5.067 26.958 1.00 97.06 92 GLY A O 1
ATOM 707 N N . ASN A 1 93 ? -8.387 2.959 26.345 1.00 98.25 93 ASN A N 1
ATOM 708 C CA . ASN A 1 93 ? -7.880 3.299 25.013 1.00 98.25 93 ASN A CA 1
ATOM 709 C C . ASN A 1 93 ? -8.626 2.570 23.889 1.00 98.25 93 ASN A C 1
ATOM 711 O O . ASN A 1 93 ? -9.047 1.421 24.057 1.00 98.25 93 ASN A O 1
ATOM 715 N N . ALA A 1 94 ? -8.712 3.217 22.725 1.00 98.12 94 ALA A N 1
ATOM 716 C CA . ALA A 1 94 ? -9.024 2.599 21.439 1.00 98.12 94 ALA A CA 1
ATOM 717 C C . ALA A 1 94 ? -7.743 2.423 20.619 1.00 98.12 94 ALA A C 1
ATOM 719 O O . ALA A 1 94 ? -6.986 3.368 20.412 1.00 98.12 94 ALA A O 1
ATOM 720 N N . TYR A 1 95 ? -7.515 1.212 20.122 1.00 98.12 95 TYR A N 1
ATOM 721 C CA . TYR A 1 95 ? -6.381 0.877 19.267 1.00 98.12 95 TYR A CA 1
ATOM 722 C C . TYR A 1 95 ? -6.852 0.833 17.823 1.00 98.12 95 TYR A C 1
ATOM 724 O O . TYR A 1 95 ? -7.830 0.146 17.517 1.00 98.12 95 TYR A O 1
ATOM 732 N N . THR A 1 96 ? -6.160 1.549 16.944 1.00 97.56 96 THR A N 1
ATOM 733 C CA . THR A 1 96 ? -6.581 1.736 15.553 1.00 97.56 96 THR A CA 1
ATOM 734 C C . THR A 1 96 ? -5.486 1.362 14.567 1.00 97.56 96 THR A C 1
ATOM 736 O O . THR A 1 96 ? -4.294 1.485 14.869 1.00 97.56 96 THR A O 1
ATOM 739 N N . LEU A 1 97 ? -5.909 0.890 13.392 1.00 95.50 97 LEU A N 1
ATOM 740 C CA . LEU A 1 97 ? -5.041 0.626 12.251 1.00 95.50 97 LEU A CA 1
ATOM 741 C C . LEU A 1 97 ? -5.400 1.555 11.090 1.00 95.50 97 LEU A C 1
ATOM 743 O O . LEU A 1 97 ? -6.516 1.500 10.568 1.00 95.50 97 LEU A O 1
ATOM 747 N N . LYS A 1 98 ? -4.422 2.347 10.639 1.00 92.88 98 LYS A N 1
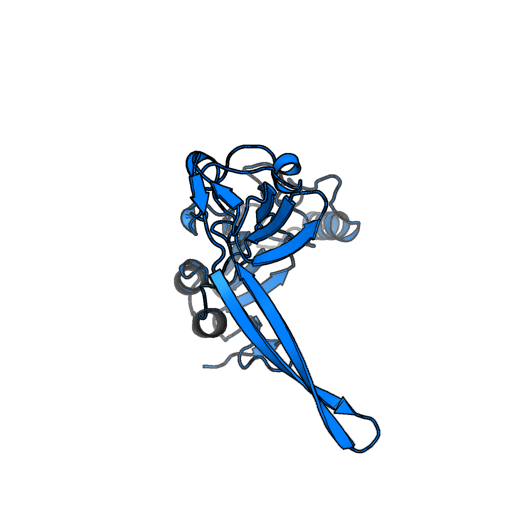ATOM 748 C CA . LYS A 1 98 ? -4.509 3.124 9.397 1.00 92.88 98 LYS A CA 1
ATOM 749 C C . LYS A 1 98 ? -3.869 2.327 8.269 1.00 92.88 98 LYS A C 1
ATOM 751 O O . LYS A 1 98 ? -2.645 2.272 8.168 1.00 92.88 98 LYS A O 1
ATOM 756 N N . ILE A 1 99 ? -4.696 1.655 7.473 1.00 92.25 99 ILE A N 1
ATOM 757 C CA . ILE A 1 99 ? -4.241 0.783 6.384 1.00 92.25 99 ILE A CA 1
ATOM 758 C C . ILE A 1 99 ? -4.099 1.619 5.103 1.00 92.25 99 ILE A C 1
ATOM 760 O O . ILE A 1 99 ? -5.068 2.268 4.701 1.00 92.25 99 ILE A O 1
ATOM 764 N N . PRO A 1 100 ? -2.930 1.607 4.442 1.00 90.56 100 PRO A N 1
ATOM 765 C CA . PRO A 1 100 ? -2.722 2.368 3.220 1.00 90.56 100 PRO A CA 1
ATOM 766 C C . PRO A 1 100 ? -3.476 1.743 2.044 1.00 90.56 100 PRO A C 1
ATOM 768 O O . PRO A 1 100 ? -3.536 0.521 1.903 1.00 90.56 100 PRO A O 1
ATOM 771 N N . GLY A 1 101 ? -4.013 2.589 1.164 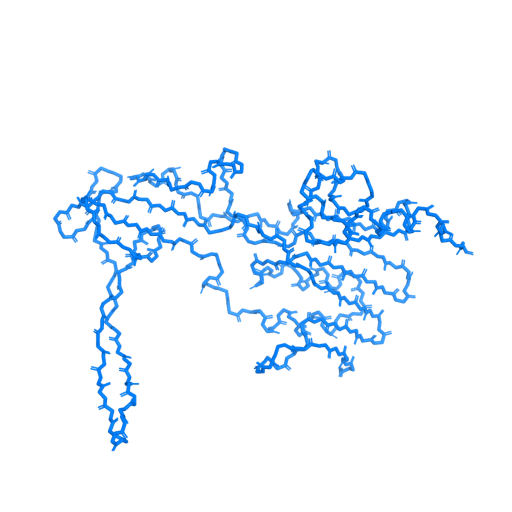1.00 89.25 101 GLY A N 1
ATOM 772 C CA . GLY A 1 101 ? -4.630 2.155 -0.088 1.00 89.25 101 GLY A CA 1
ATOM 773 C C . GLY A 1 101 ? -6.057 1.614 0.029 1.00 89.25 101 GLY A C 1
ATOM 774 O O . GLY A 1 101 ? -6.573 1.111 -0.963 1.00 89.25 101 GLY A O 1
ATOM 775 N N . LEU A 1 102 ? -6.727 1.728 1.186 1.00 90.25 102 LEU A N 1
ATOM 776 C CA . LEU A 1 102 ? -8.166 1.413 1.291 1.00 90.25 102 LEU A CA 1
ATOM 777 C C . LEU A 1 102 ? -9.037 2.300 0.382 1.00 90.25 102 LEU A C 1
ATOM 779 O O . LEU A 1 102 ? -10.131 1.908 -0.012 1.00 90.25 102 LEU A O 1
ATOM 783 N N . ASP A 1 103 ? -8.527 3.473 0.025 1.00 89.75 103 ASP A N 1
ATOM 784 C CA . ASP A 1 103 ? -9.086 4.437 -0.918 1.00 89.75 103 ASP A CA 1
ATOM 785 C C . ASP A 1 103 ? -8.696 4.159 -2.384 1.00 89.75 103 ASP A C 1
ATOM 787 O O . ASP A 1 103 ? -9.115 4.885 -3.287 1.00 89.75 103 ASP A O 1
ATOM 791 N N . ARG A 1 104 ? -7.912 3.104 -2.654 1.00 93.06 104 ARG A N 1
ATOM 792 C CA . ARG A 1 104 ? -7.375 2.782 -3.984 1.00 93.06 104 ARG A CA 1
ATOM 793 C C . ARG A 1 104 ? -7.946 1.474 -4.512 1.00 93.06 104 ARG A C 1
ATOM 795 O O . ARG A 1 104 ? -7.592 0.382 -4.081 1.00 93.06 104 ARG A O 1
ATOM 802 N N . SER A 1 105 ? -8.807 1.579 -5.517 1.00 95.06 105 SER A N 1
ATOM 803 C CA . SER A 1 105 ? -9.449 0.431 -6.172 1.00 95.06 105 SER A CA 1
ATOM 804 C C . SER A 1 105 ? -8.769 0.008 -7.482 1.00 95.06 105 SER A C 1
ATOM 806 O O . SER A 1 105 ? -9.174 -0.970 -8.111 1.00 95.06 105 SER A O 1
ATOM 808 N N . GLY A 1 106 ? -7.720 0.718 -7.912 1.00 96.50 106 GLY A N 1
ATOM 809 C CA . GLY A 1 106 ? -7.138 0.585 -9.247 1.00 96.50 106 GLY A CA 1
ATOM 810 C C . GLY A 1 106 ? -6.092 -0.516 -9.428 1.00 96.50 106 GLY A C 1
ATOM 811 O O . GLY A 1 106 ? -5.490 -0.570 -10.496 1.00 96.50 106 GLY A O 1
ATOM 812 N N . ALA A 1 107 ? -5.852 -1.397 -8.450 1.00 95.19 107 ALA A N 1
ATOM 813 C CA . ALA A 1 107 ? -4.765 -2.386 -8.520 1.00 95.19 107 ALA A CA 1
ATOM 814 C C . ALA A 1 107 ? -4.840 -3.288 -9.771 1.00 95.19 107 ALA A C 1
ATOM 816 O O . ALA A 1 107 ? -3.838 -3.496 -10.453 1.00 95.19 107 ALA A O 1
ATOM 817 N N . ILE A 1 108 ? -6.039 -3.766 -10.130 1.00 95.38 108 ILE A N 1
ATOM 818 C CA . ILE A 1 108 ? -6.250 -4.575 -11.347 1.00 95.38 108 ILE A CA 1
ATOM 819 C C . ILE A 1 108 ? -5.963 -3.751 -12.611 1.00 95.38 108 ILE A C 1
ATOM 821 O O . ILE A 1 108 ? -5.348 -4.250 -13.552 1.00 95.38 108 ILE A O 1
ATOM 825 N N . SER A 1 109 ? -6.388 -2.485 -12.626 1.00 96.06 109 SER A N 1
ATOM 826 C CA . SER A 1 109 ? -6.135 -1.567 -13.741 1.00 96.06 109 SER A CA 1
ATOM 827 C C . SER A 1 109 ? -4.637 -1.311 -13.912 1.00 96.06 109 SER A C 1
ATOM 829 O O . SER A 1 109 ? -4.121 -1.393 -15.023 1.00 96.06 109 SER A O 1
ATOM 831 N N . GLN A 1 110 ? -3.912 -1.108 -12.809 1.00 97.69 110 GLN A N 1
ATOM 832 C CA . GLN A 1 110 ? -2.462 -0.944 -12.817 1.00 97.69 110 GLN A CA 1
ATOM 833 C C . GLN A 1 110 ? -1.747 -2.182 -13.383 1.00 97.69 110 GLN A C 1
ATOM 835 O O . GLN A 1 110 ? -0.934 -2.030 -14.293 1.00 97.69 110 GLN A O 1
ATOM 840 N N . PHE A 1 111 ? -2.091 -3.402 -12.947 1.00 96.00 111 PHE A N 1
ATOM 841 C CA . PHE A 1 111 ? -1.531 -4.627 -13.543 1.00 96.00 111 PHE A CA 1
ATOM 842 C C . PHE A 1 111 ? -1.837 -4.749 -15.041 1.00 96.00 111 PHE A C 1
ATOM 844 O O . PHE A 1 111 ? -0.982 -5.157 -15.827 1.00 96.00 111 PHE A O 1
ATOM 851 N N . LEU A 1 112 ? -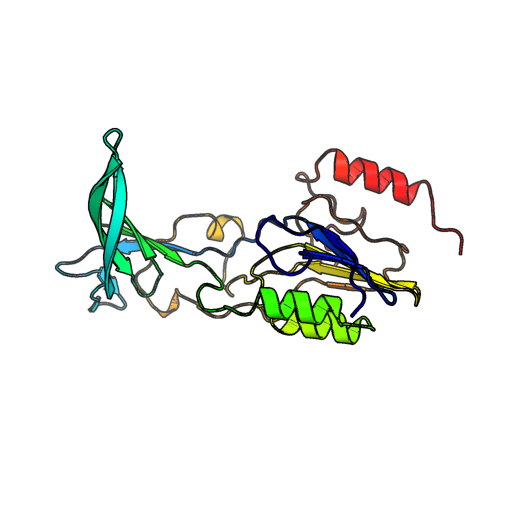3.041 -4.359 -15.467 1.00 95.62 112 LEU A N 1
ATOM 852 C CA . LEU A 1 112 ? -3.404 -4.355 -16.882 1.00 95.62 112 LEU A CA 1
ATOM 853 C C . LEU A 1 112 ? -2.588 -3.330 -17.684 1.00 95.62 112 LEU A C 1
ATOM 855 O O . LEU A 1 112 ? -2.194 -3.618 -18.814 1.00 95.62 112 LEU A O 1
ATOM 859 N N . HIS A 1 113 ? -2.329 -2.147 -17.124 1.00 97.12 113 HIS A N 1
ATOM 860 C CA . HIS A 1 113 ? -1.462 -1.143 -17.739 1.00 97.12 113 HIS A CA 1
ATOM 861 C C . HIS A 1 113 ? -0.023 -1.652 -17.873 1.00 97.12 113 HIS A C 1
ATOM 863 O O . HIS A 1 113 ? 0.554 -1.515 -18.949 1.00 97.12 113 HIS A O 1
ATOM 869 N N . MET A 1 114 ? 0.507 -2.332 -16.850 1.00 97.12 114 MET A N 1
ATOM 870 C CA . MET A 1 114 ? 1.819 -2.990 -16.916 1.00 97.12 114 MET A CA 1
ATOM 871 C C . ME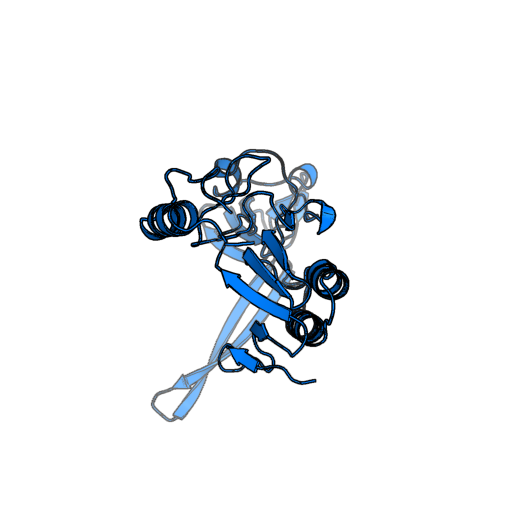T A 1 114 ? 1.874 -4.029 -18.043 1.00 97.12 114 MET A C 1
ATOM 873 O O . MET A 1 114 ? 2.779 -3.995 -18.869 1.00 97.12 114 MET A O 1
ATOM 877 N N . GLY A 1 115 ? 0.868 -4.904 -18.146 1.00 96.25 115 GLY A N 1
ATOM 878 C CA . GLY A 1 115 ? 0.810 -5.923 -19.202 1.00 96.25 115 GLY A CA 1
ATOM 879 C C . GLY A 1 115 ? 0.670 -5.366 -20.624 1.00 96.25 115 GLY A C 1
ATOM 880 O O . GLY A 1 115 ? 1.020 -6.048 -21.589 1.00 96.25 115 GLY A O 1
ATOM 881 N N . LYS A 1 116 ? 0.178 -4.128 -20.767 1.00 96.50 116 LYS A N 1
ATOM 882 C CA . LYS A 1 116 ? 0.060 -3.409 -22.047 1.00 96.50 116 LYS A CA 1
ATOM 883 C C . LYS A 1 116 ? 1.283 -2.560 -22.392 1.00 96.50 116 LYS A C 1
ATOM 885 O O . LYS A 1 116 ? 1.373 -2.113 -23.537 1.00 96.50 116 LYS A O 1
ATOM 890 N N . ALA A 1 117 ? 2.169 -2.303 -21.432 1.00 97.88 117 ALA A N 1
ATOM 891 C CA . ALA A 1 117 ? 3.352 -1.491 -21.652 1.00 97.88 117 ALA A CA 1
ATOM 892 C C . ALA A 1 117 ? 4.286 -2.159 -22.672 1.00 97.88 117 ALA A C 1
ATOM 894 O O . ALA A 1 117 ? 4.387 -3.386 -22.744 1.00 97.88 117 ALA A O 1
ATOM 895 N N . LYS A 1 118 ? 4.953 -1.325 -23.469 1.00 97.38 118 LYS A N 1
AT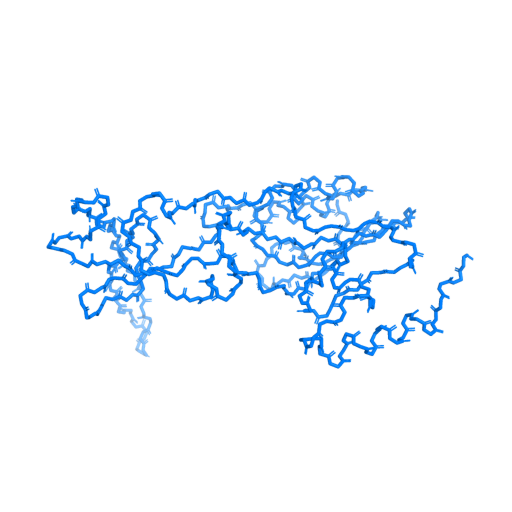OM 896 C CA . LYS A 1 118 ? 5.926 -1.727 -24.496 1.00 97.38 118 LYS A CA 1
ATOM 897 C C . LYS A 1 118 ? 7.309 -1.119 -24.282 1.00 97.38 118 LYS A C 1
ATOM 899 O O . LYS A 1 118 ? 8.256 -1.468 -24.980 1.00 97.38 118 LYS A O 1
ATOM 904 N N . THR A 1 119 ? 7.410 -0.171 -23.358 1.00 98.38 119 THR A N 1
ATOM 905 C CA . THR A 1 119 ? 8.641 0.537 -23.012 1.00 98.38 119 THR A CA 1
ATOM 906 C C . THR A 1 119 ? 8.738 0.664 -21.500 1.00 98.38 119 THR A C 1
ATOM 908 O O . THR A 1 119 ? 7.711 0.646 -20.812 1.00 98.38 119 THR A O 1
ATOM 911 N N . LEU A 1 120 ? 9.959 0.850 -20.993 1.00 98.56 120 LEU A N 1
ATOM 912 C CA . LEU A 1 120 ? 10.185 1.119 -19.575 1.00 98.56 120 LEU A CA 1
ATOM 913 C C . LEU A 1 120 ? 9.373 2.335 -19.109 1.00 98.56 120 LEU A C 1
ATOM 915 O O . LEU A 1 120 ? 8.689 2.255 -18.101 1.00 98.56 120 LEU A O 1
ATOM 919 N N . GLU A 1 121 ? 9.331 3.408 -19.897 1.00 98.56 121 GLU A N 1
ATOM 920 C CA . GLU A 1 121 ? 8.560 4.613 -19.567 1.00 98.56 121 GLU A CA 1
ATOM 921 C C . GLU A 1 121 ? 7.051 4.339 -19.411 1.00 98.56 121 GLU A C 1
ATOM 923 O O . GLU A 1 121 ? 6.423 4.808 -18.464 1.00 98.56 121 GLU A O 1
ATOM 928 N N . GLN A 1 122 ? 6.459 3.513 -20.283 1.00 98.50 122 GLN A N 1
ATOM 929 C CA . GLN A 1 122 ? 5.056 3.098 -20.140 1.00 98.50 122 GLN A CA 1
ATOM 930 C C . GLN A 1 122 ? 4.838 2.202 -18.916 1.00 98.50 122 GLN A C 1
ATOM 932 O O . GLN A 1 122 ? 3.780 2.257 -18.287 1.00 98.50 122 GLN A O 1
ATOM 937 N N . PHE A 1 123 ? 5.824 1.369 -18.582 1.00 98.50 123 PHE A N 1
ATOM 938 C CA . PHE A 1 123 ?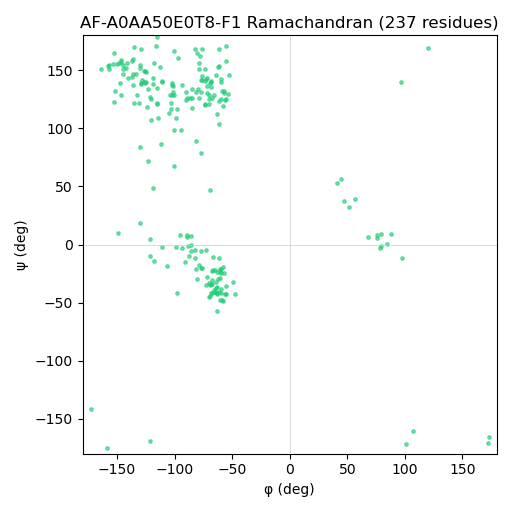 5.782 0.518 -17.400 1.00 98.50 123 PHE A CA 1
ATOM 939 C C . PHE A 1 123 ? 5.886 1.349 -16.111 1.00 98.50 123 PHE A C 1
ATOM 941 O O . PHE A 1 123 ? 5.094 1.154 -15.189 1.00 98.50 123 PHE A O 1
ATOM 948 N N . GLU A 1 124 ? 6.788 2.331 -16.060 1.00 98.56 124 GLU A N 1
ATOM 949 C CA . GLU A 1 124 ? 6.900 3.295 -14.961 1.00 98.56 124 GLU A CA 1
ATOM 950 C C . GLU A 1 124 ? 5.624 4.132 -14.808 1.00 98.56 124 GLU A C 1
ATOM 952 O O . GLU A 1 124 ? 5.137 4.297 -13.691 1.00 98.56 124 GLU A O 1
ATOM 957 N N . ALA A 1 125 ? 5.009 4.575 -15.911 1.00 98.62 125 ALA A N 1
ATOM 958 C CA . ALA A 1 125 ? 3.729 5.287 -15.885 1.00 98.62 125 ALA A CA 1
ATOM 959 C C . ALA A 1 125 ? 2.587 4.451 -15.269 1.00 98.62 125 ALA A C 1
ATOM 961 O O . ALA A 1 125 ? 1.662 4.999 -14.665 1.00 98.62 125 ALA A O 1
ATOM 962 N N . ALA A 1 126 ? 2.637 3.118 -15.375 1.00 98.25 126 ALA A N 1
ATOM 963 C CA . ALA A 1 126 ? 1.706 2.254 -14.652 1.00 98.25 126 ALA A CA 1
ATOM 964 C C . ALA A 1 126 ? 1.966 2.291 -13.134 1.00 98.25 126 ALA A C 1
ATOM 966 O O . ALA A 1 126 ? 1.019 2.386 -12.354 1.00 98.25 126 ALA A O 1
ATOM 967 N N . TRP A 1 127 ? 3.231 2.283 -12.705 1.00 98.06 127 TRP A N 1
ATOM 968 C CA . TRP A 1 127 ? 3.610 2.362 -11.288 1.00 98.06 127 TRP A CA 1
ATOM 969 C C . TRP A 1 127 ? 3.394 3.737 -10.654 1.00 98.06 127 TRP A C 1
ATOM 971 O O . TRP A 1 127 ? 3.075 3.803 -9.466 1.00 98.06 127 TRP A O 1
ATOM 981 N N . GLN A 1 128 ? 3.455 4.816 -11.435 1.00 97.88 128 GLN A N 1
ATOM 982 C CA . GLN A 1 128 ? 3.107 6.173 -10.995 1.00 97.88 128 GLN A CA 1
ATOM 983 C C . GLN A 1 128 ? 1.657 6.296 -10.501 1.00 97.88 128 GLN A C 1
ATOM 985 O O . GLN A 1 128 ? 1.351 7.179 -9.706 1.00 97.88 128 GLN A O 1
ATOM 990 N N . GLN A 1 129 ? 0.765 5.380 -10.898 1.00 96.94 129 GLN A N 1
ATOM 991 C CA . GLN A 1 129 ? -0.610 5.333 -10.386 1.00 96.94 129 GLN A CA 1
ATOM 992 C C . GLN A 1 129 ? -0.659 4.945 -8.899 1.00 96.94 129 GLN A C 1
ATOM 994 O O . GLN A 1 129 ? -1.648 5.241 -8.229 1.00 96.94 129 GLN A O 1
ATOM 999 N N . GLN A 1 130 ? 0.378 4.269 -8.381 1.00 96.19 130 GLN A N 1
ATOM 1000 C CA . GLN A 1 130 ? 0.531 3.844 -6.985 1.00 96.19 130 GLN A CA 1
ATOM 1001 C C . GLN A 1 130 ? -0.722 3.157 -6.390 1.00 96.19 130 GLN A C 1
ATOM 1003 O O . GLN A 1 130 ? -1.075 3.355 -5.233 1.00 96.19 130 GLN A O 1
ATOM 1008 N N . GLN A 1 131 ? -1.444 2.352 -7.165 1.00 97.25 131 GLN A N 1
ATOM 1009 C CA . GLN A 1 131 ? -2.644 1.633 -6.710 1.00 97.25 131 GLN A CA 1
ATOM 1010 C C . GLN A 1 131 ? -2.311 0.381 -5.892 1.00 97.25 131 GLN A C 1
ATOM 1012 O O . GLN A 1 131 ? -3.169 -0.152 -5.193 1.00 97.25 131 GLN A O 1
ATOM 1017 N N . ILE A 1 132 ? -1.072 -0.099 -5.984 1.00 95.62 132 ILE A N 1
ATOM 1018 C CA . ILE A 1 132 ? -0.580 -1.275 -5.267 1.00 95.62 132 ILE A CA 1
ATOM 1019 C C . ILE A 1 132 ? 0.280 -0.784 -4.089 1.00 95.62 132 ILE A C 1
ATOM 1021 O O . ILE A 1 132 ? 1.271 -0.091 -4.325 1.00 95.62 132 ILE A O 1
ATOM 1025 N N . PRO A 1 133 ? -0.044 -1.129 -2.827 1.00 94.94 133 PRO A N 1
ATOM 1026 C CA . PRO A 1 133 ? 0.588 -0.534 -1.644 1.00 94.94 133 PRO A CA 1
ATOM 1027 C C . PRO A 1 133 ? 1.995 -1.057 -1.326 1.00 94.94 133 PRO A C 1
ATOM 1029 O O . PRO A 1 133 ? 2.615 -0.577 -0.375 1.00 94.94 133 PRO A O 1
ATOM 1032 N N . MET A 1 134 ? 2.475 -2.066 -2.057 1.00 93.12 134 MET A N 1
ATOM 1033 C CA . MET A 1 134 ? 3.723 -2.772 -1.767 1.00 93.12 134 MET A CA 1
ATOM 1034 C C . MET A 1 134 ? 4.306 -3.493 -2.993 1.00 93.12 134 MET A C 1
ATOM 1036 O O . MET A 1 134 ? 3.749 -3.426 -4.090 1.00 93.12 134 MET A O 1
ATOM 1040 N N . PHE A 1 135 ? 5.388 -4.221 -2.718 1.00 94.00 135 PHE A N 1
ATOM 1041 C CA . PHE A 1 135 ? 6.280 -5.022 -3.556 1.00 94.00 135 PHE A CA 1
ATOM 1042 C C . PHE A 1 135 ? 7.552 -4.304 -3.998 1.00 94.00 135 PHE A C 1
ATOM 1044 O O . PHE A 1 135 ? 7.556 -3.142 -4.383 1.00 94.00 135 PHE A O 1
ATOM 1051 N N . ASN A 1 136 ? 8.650 -5.050 -3.987 1.00 94.62 136 ASN A N 1
ATOM 1052 C CA . ASN A 1 136 ? 9.756 -4.772 -4.884 1.00 94.62 136 ASN A CA 1
ATOM 1053 C C . ASN A 1 136 ? 9.337 -5.179 -6.294 1.00 94.62 136 ASN A C 1
ATOM 1055 O O . ASN A 1 136 ? 8.687 -6.211 -6.472 1.00 94.62 136 ASN A O 1
ATOM 1059 N N . VAL A 1 137 ? 9.758 -4.405 -7.282 1.00 97.00 137 VAL A N 1
ATOM 1060 C CA . VAL A 1 137 ? 9.484 -4.647 -8.694 1.00 97.00 137 VAL A CA 1
ATOM 1061 C C . VAL A 1 137 ? 10.814 -4.800 -9.403 1.00 97.00 137 VAL A C 1
ATOM 1063 O O . VAL A 1 137 ? 11.660 -3.917 -9.306 1.00 97.00 137 VAL A O 1
ATOM 1066 N N . LEU A 1 138 ? 10.988 -5.908 -10.115 1.00 97.12 138 LEU A N 1
ATOM 1067 C CA . LEU A 1 138 ? 12.078 -6.099 -11.065 1.00 97.12 138 LEU A CA 1
ATOM 1068 C C . LEU A 1 138 ? 11.501 -6.126 -12.472 1.00 97.12 138 LEU A C 1
ATOM 1070 O O . LEU A 1 138 ? 10.447 -6.717 -12.694 1.00 97.12 138 LEU A O 1
ATOM 1074 N N . TYR A 1 139 ? 12.204 -5.506 -13.407 1.00 98.44 139 TYR A N 1
ATOM 1075 C CA . TYR A 1 139 ? 11.812 -5.367 -14.802 1.00 98.44 139 TYR A CA 1
ATOM 1076 C C . TYR A 1 139 ? 13.004 -5.641 -15.713 1.00 98.44 139 TYR A C 1
ATOM 1078 O O . TYR A 1 139 ? 14.138 -5.281 -15.385 1.00 98.44 139 TYR A O 1
ATOM 1086 N N . SER A 1 140 ? 12.722 -6.209 -16.881 1.00 98.50 140 SER A N 1
ATOM 1087 C CA . SER A 1 140 ? 13.657 -6.285 -18.000 1.00 98.50 140 SER A CA 1
ATOM 1088 C C . SER A 1 140 ? 12.926 -6.161 -19.334 1.00 98.50 140 SER A C 1
ATOM 1090 O O . SER A 1 140 ? 11.786 -6.618 -19.440 1.00 98.50 140 SER A O 1
ATOM 1092 N N . ASP A 1 141 ? 13.579 -5.642 -20.372 1.00 98.38 141 ASP A N 1
ATOM 1093 C CA . ASP A 1 141 ? 13.003 -5.597 -21.721 1.00 98.38 141 ASP A CA 1
ATOM 1094 C C . ASP A 1 141 ? 13.949 -6.016 -22.842 1.00 98.38 141 ASP A C 1
ATOM 1096 O O . ASP A 1 141 ? 15.156 -6.178 -22.664 1.00 98.38 141 ASP A O 1
ATOM 1100 N N . ARG A 1 142 ? 13.375 -6.187 -24.040 1.00 97.44 142 ARG A N 1
ATOM 1101 C CA . ARG A 1 142 ? 14.123 -6.592 -25.236 1.00 97.44 142 ARG A CA 1
ATOM 1102 C C . ARG A 1 142 ? 15.137 -5.552 -25.733 1.00 97.44 142 ARG A C 1
ATOM 1104 O O . ARG A 1 142 ? 15.899 -5.859 -26.643 1.00 97.44 142 ARG A O 1
ATOM 1111 N N . GLN A 1 143 ? 15.107 -4.325 -25.205 1.00 97.25 143 GLN A N 1
ATOM 1112 C CA . GLN A 1 143 ? 16.078 -3.273 -25.526 1.00 97.25 143 GLN A CA 1
ATOM 1113 C C . GLN A 1 143 ? 17.307 -3.343 -24.605 1.00 97.25 143 GLN A C 1
ATOM 1115 O O . GLN A 1 143 ? 18.236 -2.558 -24.772 1.00 97.25 143 GLN A O 1
ATOM 1120 N N . GLY A 1 144 ? 17.326 -4.291 -23.662 1.00 97.25 144 GLY A N 1
ATOM 1121 C CA . GLY A 1 144 ? 18.421 -4.491 -22.720 1.00 97.25 144 GLY A CA 1
ATOM 1122 C C . GLY A 1 144 ? 18.294 -3.654 -21.451 1.00 97.25 144 GLY A C 1
ATOM 1123 O O . GLY A 1 144 ? 19.241 -3.621 -20.669 1.00 97.25 144 GLY A O 1
ATOM 1124 N N . ASN A 1 145 ? 17.155 -2.988 -21.216 1.00 98.38 145 ASN A N 1
ATOM 1125 C CA . ASN A 1 145 ? 16.963 -2.270 -19.962 1.00 98.38 145 ASN A CA 1
ATOM 1126 C C . ASN A 1 145 ? 16.659 -3.245 -18.829 1.00 98.38 145 ASN A C 1
ATOM 1128 O O . ASN A 1 145 ? 15.872 -4.176 -19.000 1.00 98.38 145 ASN A O 1
ATOM 1132 N N . ILE A 1 146 ? 17.210 -2.960 -17.653 1.00 97.81 146 ILE A N 1
ATOM 1133 C CA . ILE A 1 146 ? 16.838 -3.570 -16.380 1.00 97.81 146 ILE A CA 1
ATOM 1134 C C . ILE A 1 146 ? 16.484 -2.475 -15.377 1.00 97.81 146 ILE A C 1
ATOM 1136 O O . ILE A 1 146 ? 17.143 -1.435 -15.303 1.00 97.81 146 ILE A O 1
ATOM 1140 N N . PHE A 1 147 ? 15.430 -2.709 -14.601 1.00 97.44 147 PHE A N 1
ATOM 1141 C CA . PHE A 1 147 ? 14.909 -1.730 -13.653 1.00 97.44 147 PHE A CA 1
ATOM 1142 C C . PHE A 1 147 ? 14.468 -2.385 -12.349 1.00 97.44 147 PHE A C 1
ATOM 1144 O O . PHE A 1 147 ? 13.924 -3.491 -12.335 1.00 97.44 147 PHE A O 1
ATOM 1151 N N . TYR A 1 148 ? 14.703 -1.671 -11.253 1.00 95.69 148 TYR A N 1
ATOM 1152 C CA . TYR A 1 148 ? 14.208 -1.990 -9.928 1.00 95.69 148 TYR A CA 1
ATOM 1153 C C . TYR A 1 148 ? 13.439 -0.807 -9.343 1.00 95.69 148 TYR A C 1
ATOM 1155 O O . TYR A 1 148 ? 13.898 0.335 -9.412 1.00 95.69 148 TYR A O 1
ATOM 1163 N N . LEU A 1 149 ? 12.333 -1.111 -8.667 1.00 95.00 149 LEU A N 1
ATOM 1164 C CA . LEU A 1 149 ? 11.568 -0.175 -7.850 1.00 95.00 149 LEU A CA 1
ATOM 1165 C C . LEU A 1 149 ? 11.240 -0.799 -6.493 1.00 95.00 149 LEU A C 1
ATOM 1167 O O . LEU A 1 149 ? 10.642 -1.873 -6.420 1.00 95.00 149 LEU A O 1
ATOM 1171 N N . TYR A 1 150 ? 11.544 -0.078 -5.416 1.00 93.31 150 TYR A N 1
ATOM 1172 C CA . TYR A 1 150 ? 10.949 -0.327 -4.108 1.00 93.31 150 TYR A CA 1
ATOM 1173 C C . TYR A 1 150 ? 9.571 0.353 -4.066 1.00 93.31 150 TYR A C 1
ATOM 1175 O O . TYR A 1 150 ? 9.456 1.524 -3.701 1.00 93.31 150 TYR A O 1
ATOM 1183 N N . ASN A 1 151 ? 8.513 -0.350 -4.484 1.00 95.06 151 ASN A N 1
ATOM 1184 C CA . ASN A 1 151 ? 7.164 0.214 -4.500 1.00 95.06 151 ASN A CA 1
ATOM 1185 C C . ASN A 1 151 ? 6.524 0.137 -3.109 1.00 95.06 151 ASN A C 1
ATOM 1187 O O . ASN A 1 151 ? 6.502 -0.914 -2.463 1.00 95.06 151 ASN A O 1
ATOM 1191 N N . THR A 1 152 ? 5.962 1.252 -2.650 1.00 93.00 152 THR A N 1
ATOM 1192 C CA . THR A 1 152 ? 5.231 1.313 -1.385 1.00 93.00 152 THR A CA 1
ATOM 1193 C C . THR A 1 152 ? 4.269 2.497 -1.350 1.00 93.00 152 THR A C 1
ATOM 1195 O O . THR A 1 152 ? 4.515 3.533 -1.966 1.00 93.00 152 THR A O 1
ATOM 1198 N N . LEU A 1 153 ? 3.203 2.361 -0.562 1.00 93.06 153 LEU A N 1
ATOM 1199 C CA . LEU A 1 153 ? 2.410 3.476 -0.047 1.00 93.06 153 LEU A CA 1
ATOM 1200 C C . LEU A 1 153 ? 2.791 3.770 1.400 1.00 93.06 153 LEU A C 1
ATOM 1202 O O . LEU A 1 153 ? 2.014 3.538 2.321 1.00 93.06 153 LEU A O 1
ATOM 1206 N N . THR A 1 154 ? 4.013 4.254 1.608 1.00 88.88 154 THR A N 1
ATOM 1207 C CA . THR A 1 154 ? 4.503 4.617 2.943 1.00 88.88 154 THR A CA 1
ATOM 1208 C C . THR A 1 154 ? 4.061 6.039 3.296 1.00 88.88 154 THR A C 1
ATOM 1210 O O . THR A 1 154 ? 4.341 6.949 2.511 1.00 88.88 154 THR A O 1
ATOM 1213 N N . PRO A 1 155 ? 3.397 6.253 4.449 1.00 88.06 155 PRO A N 1
ATOM 1214 C CA . PRO A 1 155 ? 3.081 7.592 4.929 1.00 88.06 155 PRO A CA 1
ATOM 1215 C C . PRO A 1 155 ? 4.347 8.425 5.141 1.00 88.06 155 PRO A C 1
ATOM 1217 O O . PRO A 1 155 ? 5.355 7.907 5.629 1.00 88.06 155 PRO A O 1
ATOM 1220 N N . ILE A 1 156 ? 4.290 9.712 4.820 1.00 86.69 156 ILE A N 1
ATOM 1221 C CA . ILE A 1 156 ? 5.357 10.662 5.134 1.00 86.69 156 ILE A CA 1
ATOM 1222 C C . ILE A 1 156 ? 5.292 10.944 6.632 1.00 86.69 156 ILE A C 1
ATOM 1224 O O . ILE A 1 156 ? 4.281 11.418 7.132 1.00 86.69 156 ILE A O 1
ATOM 1228 N N . ARG A 1 157 ? 6.353 10.652 7.379 1.00 82.12 157 ARG A N 1
ATOM 1229 C CA . ARG A 1 157 ? 6.396 10.887 8.829 1.00 82.12 157 ARG A CA 1
ATOM 1230 C C . ARG A 1 157 ? 7.829 11.010 9.315 1.00 82.12 157 ARG A C 1
ATOM 1232 O O . ARG A 1 157 ? 8.744 10.463 8.706 1.00 82.12 157 ARG A O 1
ATOM 1239 N N . GLU A 1 158 ? 8.003 11.722 10.418 1.00 79.62 158 GLU A N 1
ATOM 1240 C CA . GLU A 1 158 ? 9.291 11.841 11.095 1.00 79.62 158 GLU A CA 1
ATOM 1241 C C . GLU A 1 158 ? 9.582 10.608 11.966 1.00 79.62 158 GLU A C 1
ATOM 1243 O O . GLU A 1 158 ? 8.697 9.797 12.261 1.00 79.62 158 GLU A O 1
ATOM 1248 N N . GLY A 1 159 ? 10.840 10.464 12.380 1.00 78.25 159 GLY A N 1
ATOM 1249 C CA . GLY A 1 159 ? 11.301 9.376 13.241 1.00 78.25 159 GLY A CA 1
ATOM 1250 C C . GLY A 1 159 ? 12.013 8.250 12.495 1.00 78.25 159 GLY A C 1
ATOM 1251 O O . GLY A 1 159 ? 12.351 8.356 11.316 1.00 78.25 159 GLY A O 1
ATOM 1252 N N . SER A 1 160 ? 12.291 7.178 13.228 1.00 78.38 160 SER A N 1
ATOM 1253 C CA . SER A 1 160 ? 13.005 6.002 12.740 1.00 78.38 160 SER A CA 1
ATOM 1254 C C . SER A 1 160 ? 12.062 4.850 12.394 1.00 78.38 160 SER A C 1
ATOM 1256 O O . SER A 1 160 ? 10.906 4.794 12.813 1.00 78.38 160 SER A O 1
ATOM 1258 N N . TRP A 1 161 ? 12.595 3.859 11.683 1.00 72.31 161 TRP A N 1
ATOM 1259 C CA . TRP A 1 161 ? 11.890 2.613 11.381 1.00 72.31 161 TRP A CA 1
ATOM 1260 C C . TRP A 1 161 ? 11.379 1.906 12.652 1.00 72.31 161 TRP A C 1
ATOM 1262 O O . TRP A 1 161 ? 10.274 1.365 12.664 1.00 72.31 161 TRP A O 1
ATOM 1272 N N . GLN A 1 162 ? 12.146 1.972 13.749 1.00 78.88 162 GLN A N 1
ATOM 1273 C CA . GLN A 1 162 ? 11.747 1.427 15.049 1.00 78.88 162 GLN A CA 1
ATOM 1274 C C . GLN A 1 162 ? 10.588 2.205 15.683 1.00 78.88 162 GLN A C 1
ATOM 1276 O O . GLN A 1 162 ? 9.751 1.603 16.355 1.00 78.88 162 GLN A O 1
ATOM 1281 N N . ASP A 1 163 ? 10.517 3.521 15.477 1.00 79.75 163 ASP A N 1
ATOM 1282 C CA . ASP A 1 163 ? 9.418 4.344 15.994 1.00 79.75 163 ASP A CA 1
ATOM 1283 C C . ASP A 1 163 ? 8.107 4.030 15.275 1.00 79.75 163 ASP A C 1
ATOM 1285 O O . ASP A 1 163 ? 7.040 4.020 15.887 1.00 79.75 163 ASP A O 1
ATOM 1289 N N . TRP A 1 164 ? 8.197 3.720 13.984 1.00 78.88 164 TRP A N 1
ATOM 1290 C CA . TRP A 1 164 ? 7.055 3.406 13.133 1.00 78.88 164 TRP A CA 1
ATOM 1291 C C . TRP A 1 164 ? 6.485 2.003 13.341 1.00 78.88 164 TRP A C 1
ATOM 1293 O O . TRP A 1 164 ? 5.345 1.745 12.957 1.00 78.88 164 TRP A O 1
ATOM 1303 N N . ASP A 1 165 ? 7.264 1.081 13.908 1.00 81.50 165 ASP A N 1
ATOM 1304 C CA . ASP A 1 165 ? 6.772 -0.260 14.234 1.00 81.50 165 ASP A CA 1
ATOM 1305 C C . ASP A 1 165 ? 5.986 -0.305 15.552 1.00 81.50 165 ASP A C 1
ATOM 1307 O O . ASP A 1 165 ? 5.172 -1.207 15.787 1.00 81.50 165 ASP A O 1
ATOM 1311 N N . ARG A 1 166 ? 6.212 0.685 16.416 1.00 87.81 166 ARG A N 1
ATOM 1312 C CA . ARG A 1 166 ? 5.591 0.768 17.734 1.00 87.81 166 ARG A CA 1
ATOM 1313 C C . ARG A 1 166 ? 4.162 1.285 17.643 1.00 87.81 166 ARG A C 1
ATOM 1315 O O . ARG A 1 166 ? 3.771 1.989 16.718 1.00 87.81 166 ARG A O 1
ATOM 1322 N N . LEU A 1 167 ? 3.384 0.934 18.659 1.00 92.38 167 LEU A N 1
ATOM 1323 C CA . LEU A 1 167 ? 2.105 1.576 18.915 1.00 92.38 167 LEU A CA 1
ATOM 1324 C C . LEU A 1 167 ? 2.353 3.029 19.340 1.00 92.38 167 LEU A C 1
ATOM 1326 O O . LEU A 1 167 ? 3.081 3.263 20.305 1.00 92.38 167 LEU A O 1
ATOM 1330 N N . GLN A 1 168 ? 1.723 3.977 18.651 1.00 91.81 168 GLN A N 1
ATOM 1331 C CA . GLN A 1 168 ? 1.885 5.406 18.900 1.00 91.81 168 GLN A CA 1
ATOM 1332 C C . GLN A 1 168 ? 0.654 5.966 19.627 1.00 91.81 168 GLN A C 1
ATOM 1334 O O . GLN A 1 168 ? -0.434 5.988 19.046 1.00 91.81 168 GLN A O 1
ATOM 1339 N N . PRO A 1 169 ? 0.773 6.411 20.890 1.00 95.25 169 PRO A N 1
ATOM 1340 C CA . PRO A 1 169 ? -0.244 7.259 21.498 1.00 95.25 169 PRO A CA 1
ATOM 1341 C C . PRO A 1 169 ? -0.405 8.528 20.664 1.00 95.25 169 PRO A C 1
ATOM 1343 O O . PRO A 1 169 ? 0.593 9.148 20.298 1.00 95.25 169 PRO A O 1
ATOM 1346 N N . ILE A 1 170 ? -1.640 8.900 20.346 1.00 95.06 170 ILE A N 1
ATOM 1347 C CA . ILE A 1 170 ? -1.914 10.076 19.523 1.00 95.06 170 ILE A CA 1
ATOM 1348 C C . ILE A 1 170 ? -3.228 10.721 19.938 1.00 95.06 170 ILE A C 1
ATOM 1350 O O . ILE A 1 170 ? -4.213 10.042 20.218 1.00 95.06 170 ILE A O 1
ATOM 1354 N N . ASN A 1 171 ? -3.237 12.045 19.970 1.00 96.00 171 ASN A N 1
ATOM 1355 C CA . ASN A 1 171 ? -4.426 12.843 20.249 1.00 96.00 171 ASN A CA 1
ATOM 1356 C C . ASN A 1 171 ? -4.405 14.198 19.526 1.00 96.00 171 ASN A C 1
ATOM 1358 O O . ASN A 1 171 ? -5.237 15.047 19.833 1.00 96.00 171 ASN A O 1
ATOM 1362 N N . ARG A 1 172 ? -3.466 14.428 18.596 1.00 94.44 172 ARG A N 1
ATOM 1363 C CA . ARG A 1 172 ? -3.358 15.682 17.842 1.00 94.44 172 ARG A CA 1
ATOM 1364 C C . ARG A 1 172 ? -3.281 15.426 16.347 1.00 94.44 172 ARG A C 1
ATOM 1366 O O . ARG A 1 172 ? -2.541 14.550 15.899 1.00 94.44 172 ARG A O 1
ATOM 1373 N N . SER A 1 173 ? -3.972 16.250 15.571 1.00 93.25 173 SER A N 1
ATOM 1374 C CA . SER A 1 173 ? -3.915 16.222 14.106 1.00 93.25 173 SER A CA 1
ATOM 1375 C C . SER A 1 173 ? -2.539 16.568 13.553 1.00 93.25 173 SER A C 1
ATOM 1377 O O . SER A 1 173 ? -2.132 15.977 12.558 1.00 93.25 173 SER A O 1
ATOM 1379 N N . ALA A 1 174 ? -1.790 17.441 14.231 1.00 91.50 174 ALA A N 1
ATOM 1380 C CA . ALA A 1 174 ? -0.419 17.787 13.854 1.00 91.50 174 ALA A CA 1
ATOM 1381 C C . ALA A 1 174 ? 0.536 16.575 13.835 1.00 91.50 174 ALA A C 1
ATOM 1383 O O . ALA A 1 174 ? 1.522 16.590 13.105 1.00 91.50 174 ALA A O 1
ATOM 1384 N N . ASP A 1 175 ? 0.224 15.522 14.598 1.00 88.75 175 ASP A N 1
ATOM 1385 C CA . ASP A 1 175 ? 1.030 14.300 14.683 1.00 88.75 175 ASP A CA 1
ATOM 1386 C C . ASP A 1 175 ? 0.558 13.214 13.684 1.00 88.75 175 ASP A C 1
ATOM 1388 O O . ASP A 1 175 ? 1.166 12.146 13.583 1.00 88.75 175 ASP A O 1
ATOM 1392 N N . LEU A 1 176 ? -0.526 13.464 12.932 1.00 89.44 176 LEU A N 1
ATOM 1393 C CA . LEU A 1 176 ? -1.111 12.530 11.966 1.00 89.44 176 LEU A CA 1
ATOM 1394 C C . LEU A 1 176 ? -0.936 13.029 10.528 1.00 89.44 176 LEU A C 1
ATOM 1396 O O . LEU A 1 176 ? -1.843 13.615 9.935 1.00 89.44 176 LEU A O 1
ATOM 1400 N N . ASN A 1 177 ? 0.201 12.708 9.916 1.00 82.31 177 ASN A N 1
ATOM 1401 C CA . ASN A 1 177 ? 0.359 12.898 8.479 1.00 82.31 177 ASN A CA 1
ATOM 1402 C C . ASN A 1 177 ? -0.374 11.783 7.706 1.00 82.31 177 ASN A C 1
ATOM 1404 O O . ASN A 1 177 ? -0.254 10.598 8.028 1.00 82.31 177 ASN A O 1
ATOM 1408 N N . SER A 1 178 ? -1.168 12.175 6.710 1.00 78.56 178 SER A N 1
ATOM 1409 C CA . SER A 1 178 ? -1.932 11.257 5.855 1.00 78.56 178 SER A CA 1
ATOM 1410 C C . SER A 1 178 ? -1.420 11.202 4.412 1.00 78.56 178 SER A C 1
ATOM 1412 O O . SER A 1 178 ? -1.947 10.416 3.626 1.00 78.56 178 SER A O 1
ATOM 1414 N N . ASP A 1 179 ? -0.400 11.991 4.076 1.00 88.12 179 ASP A N 1
ATOM 1415 C CA . ASP A 1 179 ? 0.235 11.977 2.764 1.00 88.12 179 ASP A CA 1
ATOM 1416 C C . ASP A 1 179 ? 1.203 10.797 2.638 1.00 88.12 179 ASP A C 1
ATOM 1418 O O . ASP A 1 179 ? 1.801 10.335 3.613 1.00 88.12 179 ASP A O 1
ATOM 1422 N N . TYR A 1 180 ? 1.380 10.320 1.408 1.00 90.94 180 TYR A N 1
ATOM 1423 C CA . TYR A 1 180 ? 2.290 9.229 1.063 1.00 90.94 180 TYR A CA 1
ATOM 1424 C C . TYR A 1 180 ? 3.440 9.748 0.208 1.00 90.94 180 TYR A C 1
ATOM 1426 O O . TYR A 1 180 ? 3.267 10.704 -0.548 1.00 90.94 180 TYR A O 1
ATOM 1434 N N . TYR A 1 181 ? 4.593 9.077 0.268 1.00 92.31 181 TYR A N 1
ATOM 1435 C CA . TYR A 1 181 ? 5.655 9.322 -0.707 1.00 92.31 181 TYR A CA 1
ATOM 1436 C C . TYR A 1 181 ? 5.134 9.083 -2.129 1.00 92.31 181 TYR A C 1
ATOM 1438 O O . TYR A 1 181 ? 4.541 8.036 -2.415 1.00 92.31 181 TYR A O 1
ATOM 1446 N N . ILE A 1 182 ? 5.370 10.048 -3.017 1.00 95.06 182 ILE A N 1
ATOM 1447 C CA . ILE A 1 182 ? 5.026 9.926 -4.439 1.00 95.06 182 ILE A CA 1
ATOM 1448 C C . ILE A 1 182 ? 6.051 9.052 -5.165 1.00 95.06 182 ILE A C 1
ATOM 1450 O O . ILE A 1 182 ? 7.166 8.852 -4.677 1.00 95.06 182 ILE A O 1
ATOM 1454 N N . TYR A 1 183 ? 5.689 8.547 -6.346 1.00 95.94 183 TYR A N 1
ATOM 1455 C CA . TYR A 1 183 ? 6.537 7.666 -7.155 1.00 95.94 183 TYR A CA 1
ATOM 1456 C C . TYR A 1 183 ? 7.979 8.169 -7.303 1.00 95.94 183 TYR A C 1
ATOM 1458 O O . TYR A 1 183 ? 8.924 7.387 -7.204 1.00 95.94 183 TYR A O 1
ATOM 1466 N N . GLU A 1 184 ? 8.169 9.467 -7.531 1.00 95.69 184 GLU A N 1
ATOM 1467 C CA . GLU A 1 184 ? 9.461 10.127 -7.746 1.00 95.69 184 GLU A CA 1
ATOM 1468 C C . GLU A 1 184 ? 10.390 10.007 -6.534 1.00 95.69 184 GLU A C 1
ATOM 1470 O O . GLU A 1 184 ? 11.605 9.961 -6.703 1.00 95.69 184 GLU A O 1
ATOM 1475 N N . GLN A 1 185 ? 9.822 9.916 -5.332 1.00 93.38 185 GLN A N 1
ATOM 1476 C CA . GLN A 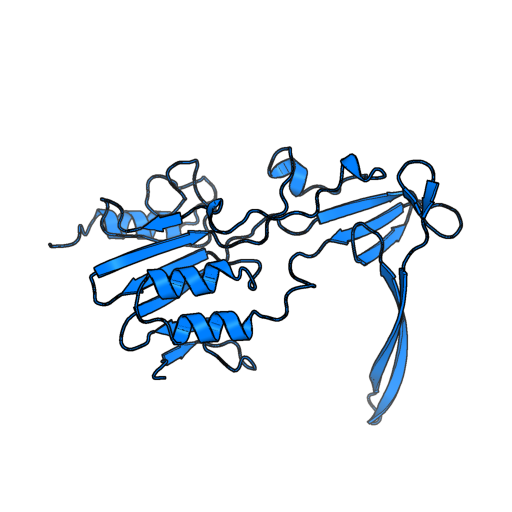1 185 ? 10.554 9.836 -4.068 1.00 93.38 185 GLN A CA 1
ATOM 1477 C C . GLN A 1 185 ? 10.916 8.395 -3.680 1.00 93.38 185 GLN A C 1
ATOM 1479 O O . GLN A 1 185 ? 11.670 8.188 -2.729 1.00 93.38 185 GLN A O 1
ATOM 1484 N N . LEU A 1 186 ? 10.378 7.392 -4.382 1.00 91.44 186 LEU A N 1
ATOM 1485 C CA . LEU A 1 186 ? 10.636 5.988 -4.077 1.00 91.44 186 LEU A CA 1
ATOM 1486 C C . LEU A 1 186 ? 12.024 5.545 -4.577 1.00 91.44 186 LEU A C 1
ATOM 1488 O O . LEU A 1 186 ? 12.424 5.931 -5.680 1.00 91.44 186 LEU A O 1
ATOM 1492 N N . PRO A 1 187 ? 12.751 4.693 -3.823 1.00 89.94 187 PRO A N 1
ATOM 1493 C CA . PRO A 1 187 ? 14.022 4.134 -4.273 1.00 89.94 187 PRO A CA 1
ATOM 1494 C C . PRO A 1 187 ? 13.867 3.334 -5.568 1.00 89.94 187 PRO A C 1
ATOM 1496 O O . PRO A 1 187 ? 13.075 2.390 -5.643 1.00 89.94 187 PRO A O 1
ATOM 1499 N N . LYS A 1 188 ? 14.655 3.703 -6.578 1.00 90.50 188 LYS A N 1
ATOM 1500 C CA . LYS A 1 188 ? 14.647 3.110 -7.917 1.00 90.50 188 LYS A CA 1
ATOM 1501 C C . LYS A 1 188 ? 16.064 3.016 -8.464 1.00 90.50 188 LYS A C 1
ATOM 1503 O O . LYS A 1 188 ? 16.917 3.825 -8.102 1.00 90.50 188 LYS A O 1
ATOM 1508 N N . LEU A 1 189 ? 16.307 2.047 -9.339 1.00 91.94 189 LEU A N 1
ATOM 1509 C CA . LEU A 1 189 ? 17.594 1.871 -10.007 1.00 91.94 189 LEU A CA 1
ATOM 1510 C C . LEU A 1 189 ? 17.383 1.317 -11.417 1.00 91.94 189 LEU A C 1
ATOM 1512 O O . LEU A 1 189 ? 16.722 0.294 -11.581 1.00 91.94 189 LEU A O 1
ATOM 1516 N N . THR A 1 190 ? 17.980 1.969 -12.411 1.00 95.12 190 THR A N 1
ATOM 1517 C CA . THR A 1 190 ? 17.897 1.585 -13.827 1.00 95.12 190 THR A CA 1
ATOM 1518 C C . THR A 1 190 ? 19.302 1.376 -14.368 1.00 95.12 190 THR A C 1
ATOM 1520 O O . THR A 1 190 ? 20.163 2.222 -14.136 1.00 95.12 190 THR A O 1
ATOM 1523 N N . ASN A 1 191 ? 19.526 0.276 -15.092 1.00 95.06 191 ASN A N 1
ATOM 1524 C CA . ASN A 1 191 ? 20.770 -0.017 -15.818 1.00 95.06 191 ASN A CA 1
ATOM 1525 C C . ASN A 1 191 ? 22.054 0.283 -15.011 1.00 95.06 191 ASN A C 1
ATOM 1527 O O . ASN A 1 191 ? 22.884 1.086 -15.447 1.00 95.06 191 ASN A O 1
ATOM 1531 N N . PRO A 1 192 ? 22.230 -0.311 -13.813 1.00 87.56 192 PRO A N 1
ATOM 1532 C CA . PRO A 1 192 ? 23.434 -0.079 -13.027 1.00 87.56 192 PRO A CA 1
ATOM 1533 C C . PRO A 1 192 ? 24.681 -0.571 -13.769 1.00 87.56 192 PRO A C 1
ATOM 1535 O O . PRO A 1 192 ? 24.632 -1.552 -14.510 1.00 87.56 192 PRO A O 1
ATOM 1538 N N . ALA A 1 193 ? 25.832 0.041 -13.478 1.00 86.94 193 ALA A N 1
ATOM 1539 C CA . ALA A 1 193 ? 27.123 -0.362 -14.046 1.00 86.94 193 ALA A CA 1
ATOM 1540 C C . ALA A 1 193 ? 27.501 -1.830 -13.753 1.00 86.94 193 ALA A C 1
ATOM 1542 O O . ALA A 1 193 ? 28.345 -2.391 -14.442 1.00 86.94 193 ALA A O 1
ATOM 1543 N N . SER A 1 194 ? 26.881 -2.457 -12.744 1.00 82.25 194 SER A N 1
ATOM 1544 C CA . SER A 1 194 ? 27.041 -3.883 -12.443 1.00 82.25 194 SER A CA 1
ATOM 1545 C C . SER A 1 194 ? 26.462 -4.808 -13.517 1.00 82.25 194 SER A C 1
ATOM 1547 O O . SER A 1 194 ? 26.854 -5.969 -13.556 1.00 82.25 194 SER A O 1
ATOM 1549 N N . GLY A 1 195 ? 25.524 -4.340 -14.349 1.00 86.50 195 GLY A N 1
ATOM 1550 C CA . GLY A 1 195 ? 24.861 -5.152 -15.377 1.00 86.50 195 GLY A CA 1
ATOM 1551 C C . GLY A 1 195 ? 23.792 -6.117 -14.848 1.00 86.50 195 GLY A C 1
ATOM 1552 O O . GLY A 1 195 ? 23.247 -6.905 -15.614 1.00 86.50 195 GLY A O 1
ATOM 1553 N N . TRP A 1 196 ? 23.467 -6.070 -13.552 1.00 84.56 196 TRP A N 1
ATOM 1554 C CA . TRP A 1 196 ? 22.463 -6.943 -12.941 1.00 84.56 196 TRP A CA 1
ATOM 1555 C C . TRP A 1 196 ? 21.757 -6.283 -11.748 1.00 84.56 196 TRP A C 1
ATOM 1557 O O . TRP A 1 196 ? 22.302 -5.388 -11.096 1.00 84.56 196 TRP A O 1
ATOM 1567 N N . LEU A 1 197 ? 20.541 -6.757 -11.464 1.00 86.81 197 LEU A N 1
ATOM 1568 C CA . LEU A 1 197 ? 19.695 -6.377 -10.328 1.00 86.81 197 LEU A CA 1
ATOM 1569 C C . LEU A 1 197 ? 19.135 -7.653 -9.681 1.00 86.81 197 LEU A C 1
ATOM 1571 O O . LEU A 1 197 ? 18.861 -8.630 -10.375 1.00 86.81 197 LEU A O 1
ATOM 1575 N N . GLN A 1 198 ? 18.942 -7.647 -8.363 1.00 84.06 198 GLN A N 1
ATOM 1576 C CA . GLN A 1 198 ? 18.325 -8.760 -7.630 1.00 84.06 198 GLN A CA 1
ATOM 1577 C C . GLN A 1 198 ? 17.514 -8.236 -6.448 1.00 84.06 198 GLN A C 1
ATOM 1579 O O . GLN A 1 198 ? 17.790 -7.148 -5.951 1.00 84.06 198 GLN A O 1
ATOM 1584 N N . ASN A 1 199 ? 16.564 -9.023 -5.956 1.00 84.75 199 ASN A N 1
ATOM 1585 C CA . ASN A 1 199 ? 16.058 -8.855 -4.600 1.00 84.75 199 ASN A CA 1
ATOM 1586 C C . ASN A 1 199 ? 15.549 -10.197 -4.054 1.00 84.75 199 ASN A C 1
ATOM 1588 O O . ASN A 1 199 ? 14.744 -10.853 -4.714 1.00 84.75 199 ASN A O 1
ATOM 1592 N N . THR A 1 200 ? 15.948 -10.559 -2.831 1.00 86.25 200 THR A N 1
ATOM 1593 C CA . THR A 1 200 ? 15.473 -11.763 -2.127 1.00 86.25 200 THR A CA 1
ATOM 1594 C C . THR A 1 200 ? 14.755 -11.430 -0.825 1.00 86.25 200 THR A C 1
ATOM 1596 O O . THR A 1 200 ? 15.020 -12.013 0.219 1.00 86.25 200 THR A O 1
ATOM 1599 N N . ASN A 1 201 ? 13.818 -10.480 -0.897 1.00 83.00 201 ASN A N 1
ATOM 1600 C CA . ASN A 1 201 ? 13.068 -9.934 0.243 1.00 83.00 201 ASN A CA 1
ATOM 1601 C C . ASN A 1 201 ? 13.908 -9.103 1.216 1.00 83.00 201 ASN A C 1
ATOM 1603 O O . ASN A 1 201 ? 13.402 -8.665 2.248 1.00 83.00 201 ASN A O 1
ATOM 1607 N N . ASP A 1 202 ? 15.164 -8.848 0.866 1.00 70.38 202 ASP A N 1
ATOM 1608 C CA . ASP A 1 202 ? 16.055 -8.019 1.658 1.00 70.38 202 ASP A CA 1
ATOM 1609 C C . ASP A 1 202 ? 15.566 -6.562 1.617 1.00 70.38 202 ASP A C 1
ATOM 1611 O O . ASP A 1 202 ? 15.111 -6.092 0.559 1.00 70.38 202 ASP A O 1
ATOM 1615 N N . PRO A 1 203 ? 15.647 -5.830 2.744 1.00 64.00 203 PRO A N 1
ATOM 1616 C CA . PRO A 1 203 ? 15.338 -4.410 2.758 1.00 64.00 203 PRO A CA 1
ATOM 1617 C C . PRO A 1 203 ? 16.301 -3.655 1.833 1.00 64.00 203 PRO A C 1
ATOM 1619 O O . PRO A 1 203 ? 17.439 -4.094 1.622 1.00 64.00 203 PRO A O 1
ATOM 1622 N N . PRO A 1 204 ? 15.892 -2.498 1.286 1.00 60.19 204 PRO A N 1
ATOM 1623 C CA . PRO A 1 204 ? 16.807 -1.678 0.528 1.00 60.19 204 PRO A CA 1
ATOM 1624 C C . PRO A 1 204 ? 17.958 -1.251 1.456 1.00 60.19 204 PRO A C 1
ATOM 1626 O O . PRO A 1 204 ? 17.717 -0.697 2.527 1.00 60.19 204 PRO A O 1
ATOM 1629 N N . GLY A 1 205 ? 19.199 -1.563 1.077 1.00 55.97 205 GLY A N 1
ATOM 1630 C CA . GLY A 1 205 ? 20.404 -1.112 1.762 1.00 55.97 205 GLY A CA 1
ATOM 1631 C C . GLY A 1 205 ? 20.477 0.417 1.894 1.00 55.97 205 GLY A C 1
ATOM 1632 O O . GLY A 1 205 ? 19.652 1.144 1.329 1.00 55.97 205 GLY A O 1
ATOM 1633 N N . PRO A 1 206 ? 21.444 0.930 2.673 1.00 47.84 206 PRO A N 1
ATOM 1634 C CA . PRO A 1 206 ? 21.613 2.366 2.844 1.00 47.84 206 PRO A CA 1
ATOM 1635 C C . PRO A 1 206 ? 21.888 3.051 1.497 1.00 47.84 206 PRO A C 1
ATOM 1637 O O . PRO A 1 206 ? 22.636 2.552 0.655 1.00 47.84 206 PRO A O 1
ATOM 1640 N N . ALA A 1 207 ? 21.282 4.223 1.306 1.00 37.75 207 ALA A N 1
ATOM 1641 C CA . ALA A 1 207 ? 21.443 5.029 0.099 1.00 37.75 207 ALA A CA 1
ATOM 1642 C C . ALA A 1 207 ? 22.934 5.282 -0.236 1.00 37.75 207 ALA A C 1
ATOM 1644 O O . ALA A 1 207 ? 23.744 5.448 0.678 1.00 37.75 207 ALA A O 1
ATOM 1645 N N . PRO A 1 208 ? 23.316 5.349 -1.527 1.00 42.12 208 PRO A N 1
ATOM 1646 C CA . PRO A 1 208 ? 22.459 5.337 -2.715 1.00 42.12 208 PRO A CA 1
ATOM 1647 C C . PRO A 1 208 ? 22.173 3.926 -3.256 1.00 42.12 208 PRO A C 1
ATOM 1649 O O . PRO A 1 208 ? 21.567 3.803 -4.317 1.00 42.12 208 PRO A O 1
ATOM 1652 N N . PHE A 1 209 ? 22.602 2.871 -2.558 1.00 42.28 209 PHE A N 1
ATOM 1653 C CA . PHE A 1 209 ? 22.430 1.495 -3.008 1.00 42.28 209 PHE A CA 1
ATOM 1654 C C . PHE A 1 209 ? 21.246 0.860 -2.277 1.00 42.28 209 PHE A C 1
ATOM 1656 O O . PHE A 1 209 ? 21.415 0.373 -1.156 1.00 42.28 209 PHE A O 1
ATOM 1663 N N . PRO A 1 210 ? 20.047 0.803 -2.894 1.00 46.16 210 PRO A N 1
ATOM 1664 C CA . PRO A 1 210 ? 19.050 -0.145 -2.422 1.00 46.16 210 PRO A CA 1
ATOM 1665 C C . PRO A 1 210 ? 19.697 -1.542 -2.454 1.00 46.16 210 PRO A C 1
ATOM 1667 O O . PRO A 1 210 ? 20.693 -1.751 -3.143 1.00 46.16 210 PRO A O 1
ATOM 1670 N N . GLY A 1 211 ? 19.180 -2.490 -1.678 1.00 48.16 211 GLY A N 1
ATOM 1671 C CA . GLY A 1 211 ? 19.694 -3.853 -1.453 1.00 48.16 211 GLY A CA 1
ATOM 1672 C C . GLY A 1 211 ? 19.546 -4.736 -2.694 1.00 48.16 211 GLY A C 1
ATOM 1673 O O . GLY A 1 211 ? 19.026 -5.842 -2.644 1.00 48.16 211 GLY A O 1
ATOM 1674 N N . VAL A 1 212 ? 19.939 -4.176 -3.827 1.00 46.69 212 VAL A N 1
ATOM 1675 C CA . VAL A 1 212 ? 19.693 -4.544 -5.204 1.00 46.69 212 VAL A CA 1
ATOM 1676 C C . VAL A 1 212 ? 21.072 -4.536 -5.834 1.00 46.69 212 VAL A C 1
ATOM 1678 O O . VAL A 1 212 ? 21.565 -3.517 -6.311 1.00 46.69 212 VAL A O 1
ATOM 1681 N N . GLY A 1 213 ? 21.766 -5.654 -5.666 1.00 49.34 213 GLY A N 1
ATOM 1682 C CA . GLY A 1 213 ? 23.223 -5.690 -5.760 1.00 49.34 213 GLY A CA 1
ATOM 1683 C C . GLY A 1 213 ? 23.875 -6.166 -4.459 1.00 49.34 213 GLY A C 1
ATOM 1684 O O . GLY A 1 213 ? 23.226 -6.242 -3.418 1.00 49.34 213 GLY A O 1
ATOM 1685 N N . CYS A 1 214 ? 25.180 -6.448 -4.495 1.00 44.50 214 CYS A N 1
ATOM 1686 C CA . CYS A 1 214 ? 25.935 -6.887 -3.307 1.00 44.50 214 CYS A CA 1
ATOM 1687 C C . CYS A 1 214 ? 26.392 -5.764 -2.385 1.00 44.50 214 CYS A C 1
ATOM 1689 O O . CYS A 1 214 ? 26.802 -6.033 -1.260 1.00 44.50 214 CYS A O 1
ATOM 1691 N N . GLY A 1 215 ? 26.296 -4.511 -2.832 1.00 40.47 215 GLY A N 1
ATOM 1692 C CA . GLY A 1 215 ? 26.710 -3.340 -2.056 1.00 40.47 215 GLY A CA 1
ATOM 1693 C C . GLY A 1 215 ? 25.787 -2.982 -0.886 1.00 40.47 215 GLY A C 1
ATOM 1694 O O . GLY A 1 215 ? 26.111 -2.068 -0.137 1.00 40.47 215 GLY A O 1
ATOM 1695 N N . GLY A 1 216 ? 24.654 -3.678 -0.726 1.00 43.16 216 GLY A N 1
ATOM 1696 C CA . GLY A 1 216 ? 23.625 -3.367 0.271 1.00 43.16 216 GLY A CA 1
ATOM 1697 C C . GLY A 1 216 ? 23.174 -4.555 1.119 1.00 43.16 216 GLY A C 1
ATOM 1698 O O . GLY A 1 216 ? 22.094 -4.482 1.702 1.00 43.16 216 GLY A O 1
ATOM 1699 N N . LEU A 1 217 ? 23.954 -5.644 1.182 1.00 43.16 217 LEU A N 1
ATOM 1700 C CA . LEU A 1 217 ? 23.634 -6.783 2.047 1.00 43.16 217 LEU A CA 1
ATOM 1701 C C . LEU A 1 217 ? 23.616 -6.318 3.514 1.00 43.16 217 LEU A C 1
ATOM 1703 O O . LEU A 1 217 ? 24.655 -6.089 4.131 1.00 43.16 217 LEU A O 1
ATOM 1707 N N . SER A 1 218 ? 22.418 -6.147 4.069 1.00 45.09 218 SER A N 1
ATOM 1708 C CA . SER A 1 218 ? 22.221 -5.902 5.498 1.00 45.09 218 SER A CA 1
ATOM 1709 C C . SER A 1 218 ? 22.391 -7.206 6.288 1.00 45.09 218 SER A C 1
ATOM 1711 O O . SER A 1 218 ? 22.380 -8.298 5.722 1.00 45.09 218 SER A O 1
ATOM 1713 N N . SER A 1 219 ? 22.481 -7.140 7.616 1.00 43.66 219 SER A N 1
ATOM 1714 C CA . SER A 1 219 ? 22.427 -8.342 8.467 1.00 43.66 219 SER A CA 1
ATOM 1715 C C . SER A 1 219 ? 21.104 -9.120 8.357 1.00 43.66 219 SER A C 1
ATOM 1717 O O . SER A 1 219 ? 21.026 -10.242 8.849 1.00 43.66 219 SER A O 1
ATOM 1719 N N . GLN A 1 220 ? 20.078 -8.543 7.717 1.00 44.12 220 GLN A N 1
ATOM 1720 C CA . GLN A 1 220 ? 18.820 -9.220 7.389 1.00 44.12 220 GLN A CA 1
ATOM 1721 C C . GLN A 1 220 ? 18.879 -9.985 6.066 1.00 44.12 220 GLN A C 1
ATOM 1723 O O . GLN A 1 220 ? 17.916 -10.678 5.744 1.00 44.12 220 GLN A O 1
ATOM 1728 N N . SER A 1 221 ? 19.981 -9.879 5.313 1.00 52.19 221 SER A N 1
ATOM 1729 C CA . SER A 1 221 ? 20.130 -10.648 4.084 1.00 52.19 221 SER A CA 1
ATOM 1730 C C . SER A 1 221 ? 20.144 -12.124 4.429 1.00 52.19 221 SER A C 1
ATOM 1732 O O . SER A 1 221 ? 21.068 -12.610 5.087 1.00 52.19 221 SER A O 1
ATOM 1734 N N . GLY A 1 222 ? 19.105 -12.841 4.015 1.00 53.62 222 GLY A N 1
ATOM 1735 C CA . GLY A 1 222 ? 19.076 -14.286 4.168 1.00 53.62 222 GLY A CA 1
ATOM 1736 C C . GLY A 1 222 ? 20.218 -14.931 3.380 1.00 53.62 222 GLY A C 1
ATOM 1737 O O . GLY A 1 222 ? 20.838 -14.314 2.512 1.00 53.62 222 GLY A O 1
ATOM 1738 N N . ARG A 1 223 ? 20.463 -16.221 3.627 1.00 54.84 223 ARG A N 1
ATOM 1739 C CA . ARG A 1 223 ? 21.438 -17.028 2.872 1.00 54.84 223 ARG A CA 1
ATOM 1740 C C . ARG A 1 223 ? 21.278 -16.895 1.343 1.00 54.84 223 ARG A C 1
ATOM 1742 O O . ARG A 1 223 ? 22.266 -16.921 0.623 1.00 54.84 223 ARG A O 1
ATOM 1749 N N . ALA A 1 224 ? 20.049 -16.694 0.866 1.00 56.03 224 ALA A N 1
ATOM 1750 C CA . ALA A 1 224 ? 19.739 -16.515 -0.550 1.00 56.03 224 ALA A CA 1
ATOM 1751 C C . ALA A 1 224 ? 20.348 -15.236 -1.160 1.00 56.03 224 ALA A C 1
ATOM 1753 O O . ALA A 1 224 ? 20.888 -15.292 -2.265 1.00 56.03 224 ALA A O 1
ATOM 1754 N N . GLY A 1 225 ? 20.318 -14.108 -0.439 1.00 58.41 225 GLY A N 1
ATOM 1755 C CA . GLY A 1 225 ? 20.838 -12.832 -0.937 1.00 58.41 225 GLY A CA 1
ATOM 1756 C C . GLY A 1 225 ? 22.355 -12.853 -1.111 1.00 58.41 225 GLY A C 1
ATOM 1757 O O . GLY A 1 225 ? 22.870 -12.405 -2.134 1.00 58.41 225 GLY A O 1
ATOM 1758 N N . SER A 1 226 ? 23.083 -13.445 -0.157 1.00 60.44 226 SER A N 1
ATOM 1759 C CA . SER A 1 226 ? 24.546 -13.576 -0.226 1.00 60.44 226 SER A CA 1
ATOM 1760 C C . SER A 1 226 ? 25.016 -14.612 -1.258 1.00 60.44 226 SER A C 1
ATOM 1762 O O . SER A 1 226 ? 26.037 -14.400 -1.922 1.00 60.44 226 SER A O 1
ATOM 1764 N N . GLU A 1 227 ? 24.268 -15.704 -1.446 1.00 63.81 227 GLU A N 1
ATOM 1765 C CA . GLU A 1 227 ? 24.563 -16.729 -2.455 1.00 63.81 227 GLU A CA 1
ATOM 1766 C C . GLU A 1 227 ? 24.332 -16.218 -3.886 1.00 63.81 227 GLU A C 1
ATOM 1768 O O . GLU A 1 227 ? 25.218 -16.378 -4.727 1.00 63.81 227 GLU A O 1
ATOM 1773 N N . LEU A 1 228 ? 23.215 -15.532 -4.167 1.00 62.03 228 LEU A N 1
ATOM 1774 C CA . LEU A 1 228 ? 22.976 -14.920 -5.486 1.00 62.03 228 LEU A CA 1
ATOM 1775 C C . LEU A 1 228 ? 23.996 -13.833 -5.806 1.00 62.03 228 LEU A C 1
ATOM 1777 O O . LEU A 1 228 ? 24.454 -13.715 -6.940 1.00 62.03 228 LEU A O 1
ATOM 1781 N N . CYS A 1 229 ? 24.395 -13.075 -4.792 1.00 64.56 229 CYS A N 1
ATOM 1782 C CA . CYS A 1 229 ? 25.459 -12.101 -4.917 1.00 64.56 229 CYS A CA 1
ATOM 1783 C C . CYS A 1 229 ? 26.778 -12.711 -5.369 1.00 64.56 229 CYS A C 1
ATOM 1785 O O . CYS A 1 229 ? 27.416 -12.231 -6.305 1.00 64.56 229 CYS A O 1
ATOM 1787 N N . SER A 1 230 ? 27.157 -13.801 -4.708 1.00 64.38 230 SER A N 1
ATOM 1788 C CA . SER A 1 230 ? 28.359 -14.552 -5.042 1.00 64.38 230 SER A CA 1
ATOM 1789 C C . SER A 1 230 ? 28.249 -15.166 -6.441 1.00 64.38 230 SER A C 1
ATOM 1791 O O . SER A 1 230 ? 29.224 -15.156 -7.185 1.00 64.38 230 SER A O 1
ATOM 1793 N N . PHE A 1 231 ? 27.058 -15.634 -6.830 1.00 71.19 231 PHE A N 1
ATOM 1794 C CA . PHE A 1 231 ? 26.787 -16.167 -8.163 1.00 71.19 231 PHE A CA 1
ATOM 1795 C C . PHE A 1 231 ? 26.973 -15.104 -9.256 1.00 71.19 231 PHE A C 1
ATOM 1797 O O . PHE A 1 231 ? 27.807 -15.284 -10.138 1.00 71.19 231 PHE A O 1
ATOM 1804 N N . PHE A 1 232 ? 26.273 -13.969 -9.191 1.00 68.12 232 PHE A N 1
ATOM 1805 C CA . PHE A 1 232 ? 26.380 -12.934 -10.229 1.00 68.12 232 PHE A CA 1
ATOM 1806 C C . PHE A 1 232 ? 27.751 -12.244 -10.257 1.00 68.12 232 PHE A C 1
ATOM 1808 O O . PHE A 1 232 ? 28.216 -11.861 -11.326 1.00 68.12 232 PHE A O 1
ATOM 1815 N N . ALA A 1 233 ? 28.441 -12.132 -9.116 1.00 65.88 233 ALA A N 1
ATOM 1816 C CA . ALA A 1 233 ? 29.816 -11.632 -9.081 1.00 65.88 233 ALA A CA 1
ATOM 1817 C C . ALA A 1 233 ? 30.826 -12.614 -9.707 1.00 65.88 233 ALA A C 1
ATOM 1819 O O . ALA A 1 233 ? 31.814 -12.179 -10.297 1.00 65.88 233 ALA A O 1
ATOM 1820 N N . ALA A 1 234 ? 30.590 -13.925 -9.590 1.00 69.06 234 ALA A N 1
ATOM 1821 C CA . ALA A 1 234 ? 31.451 -14.957 -10.169 1.00 69.06 234 ALA A CA 1
ATOM 1822 C C . ALA A 1 234 ? 31.261 -15.133 -11.686 1.00 69.06 234 ALA A C 1
ATOM 1824 O O . ALA A 1 234 ? 32.156 -15.654 -12.352 1.00 69.06 234 ALA A O 1
ATOM 1825 N N . TYR A 1 235 ? 30.127 -14.686 -12.233 1.00 66.19 235 TYR A N 1
ATOM 1826 C CA . TYR A 1 235 ? 29.799 -14.771 -13.656 1.00 66.19 235 TYR A CA 1
ATOM 1827 C C . TYR A 1 235 ? 29.500 -13.377 -14.228 1.00 66.19 235 TYR A C 1
ATOM 1829 O O . TYR A 1 235 ? 28.337 -13.074 -14.508 1.00 66.19 235 TYR A O 1
ATOM 1837 N N . PRO A 1 236 ? 30.519 -12.510 -14.401 1.00 58.28 236 PRO A N 1
ATOM 1838 C CA . PRO A 1 236 ? 30.316 -11.216 -15.038 1.00 58.28 236 PRO A CA 1
ATOM 1839 C C . PRO A 1 236 ? 29.715 -11.423 -16.432 1.00 58.28 236 PRO A C 1
ATOM 1841 O O . PRO A 1 236 ? 30.169 -12.276 -17.199 1.00 58.28 236 PRO A O 1
ATOM 1844 N N . THR A 1 237 ? 28.662 -10.666 -16.737 1.00 56.19 237 THR A N 1
ATOM 1845 C CA . THR A 1 237 ? 27.951 -10.729 -18.015 1.00 56.19 237 THR A CA 1
ATOM 1846 C C . THR A 1 237 ? 28.930 -10.507 -19.166 1.00 56.19 237 THR A C 1
ATOM 1848 O O . THR A 1 237 ? 29.655 -9.512 -19.185 1.00 56.19 237 THR A O 1
ATOM 1851 N N . VAL A 1 238 ? 28.965 -11.443 -20.115 1.00 45.41 238 VAL A N 1
ATOM 1852 C CA . VAL A 1 238 ? 29.697 -11.276 -21.375 1.00 45.41 238 VAL A CA 1
ATOM 1853 C C . VAL A 1 238 ? 28.948 -10.221 -22.188 1.00 45.41 238 VAL A C 1
ATOM 1855 O O . VAL A 1 238 ? 27.755 -10.395 -22.433 1.00 45.41 238 VAL A O 1
ATOM 1858 N N . ASN A 1 239 ? 29.636 -9.126 -22.522 1.00 44.94 239 ASN A N 1
ATOM 1859 C CA . ASN A 1 239 ? 29.131 -8.073 -23.413 1.00 44.94 239 ASN A CA 1
ATOM 1860 C C . ASN A 1 239 ? 28.690 -8.627 -24.771 1.00 44.94 239 ASN A C 1
ATOM 1862 O O . ASN A 1 239 ? 29.399 -9.521 -25.291 1.00 44.94 239 ASN A O 1
#

Radius of gyration: 22.2 Å; Cα contacts (8 Å, |Δi|>4): 453; chains: 1; bounding box: 61×47×56 Å

Sequence (239 aa):
MDLTGAAFVGTPVPAMGFNNDLGWSLTVNYPHNVGKYALTLAEGGYEWDGEVKSFDRRNNQVKILQGNGSYQTLQWETLESVTGIVVAQRGGNAYTLKIPGLDRSGAISQFLHMGKAKTLEQFEAAWQQQQIPMFNVLYSDRQGNIFYLYNTLTPIREGSWQDWDRLQPINRSADLNSDYYIYEQLPKLTNPASGWLQNTNDPPGPAPFPGVGCGGLSSQSGRAGSELCSFFAAYPTVN

pLDDT: mean 87.43, std 15.87, range [37.75, 98.62]

Nearest PDB structures (foldseek):
  2adv-assembly1_C  TM=9.243E-01  e=3.762E-24  Pseudomonas sp. GK16
  1or0-assembly2_D  TM=9.363E-01  e=1.163E-23  Pseudomonas sp. SY-77-1
  2ae3-assembly1_B  TM=9.237E-01  e=6.814E-24  Pseudomonas sp. GK16
  1fm2-assembly1_B  TM=9.266E-01  e=3.194E-23  Brevundimonas diminuta
  3jtq-assembly1_B  TM=9.257E-01  e=2.672E-23  Pseudomonas sp. GK16

Foldseek 3Di:
DAWDADDDVPQPFHPFTDDQWKGKDWDFQPDLAKFKEKFFDDVQATFAPNDGDHWDKDKDWDWDQDPVRDTDIDIDIWTADPNGTFPDDDDRITIHIDHPLPVAPCPSVLSVQCRVDNDPVSNLVSLQSLNDAFTWMWMATPVLKIKIWGRHFHFDADDDPVVSVDHYYDHYPVRDGPHGDGSVRTQMDMCDPQSFFDDDNDAQAPPPGTLTAPVRDDPPNPPVSVVVNVVSVVDRDDD

Secondary structure (DSSP, 8-state):
---EEE--TT-SS-SEEE-SSEEEEEE------SEEEEEEEETTEEEETTEEEEPEEEEEEEEEEPTTS-EEEEEEEEEEETTEEEEEEETTEEEEEE-TTTT---HHHHHHHHHH--SHHHHHHHHTT--S---EEEEEETTS-EEEEE---PBP-SS-HHHHHS-EE---GGG----B--GGGS-EEES-TTS----SSPPPPSTT--SSSGGG--TT--HHHHHHHHHHHHSPPP-